Protein AF-A0A248L716-F1 (afdb_monomer)

Structure (mmCIF, N/CA/C/O backbone):
data_AF-A0A248L716-F1
#
_entry.id   AF-A0A248L716-F1
#
loop_
_atom_site.group_PDB
_atom_site.id
_atom_site.type_symbol
_atom_site.label_atom_id
_atom_site.label_alt_id
_atom_site.label_comp_id
_atom_site.label_asym_id
_atom_site.label_entity_id
_atom_site.label_seq_id
_atom_site.pdbx_PDB_ins_code
_atom_site.Cartn_x
_atom_site.Cartn_y
_atom_site.Cartn_z
_atom_site.occupancy
_atom_site.B_iso_or_equiv
_atom_site.auth_seq_id
_atom_site.auth_comp_id
_atom_site.auth_asym_id
_atom_site.auth_atom_id
_atom_site.pdbx_PDB_model_num
ATOM 1 N N . MET A 1 1 ? 10.151 7.422 22.694 1.00 70.19 1 MET A N 1
ATOM 2 C CA . MET A 1 1 ? 9.839 6.999 21.320 1.00 70.19 1 MET A CA 1
ATOM 3 C C . MET A 1 1 ? 9.495 5.530 21.397 1.00 70.19 1 MET A C 1
ATOM 5 O O . MET A 1 1 ? 10.357 4.760 21.806 1.00 70.19 1 MET A O 1
ATOM 9 N N . THR A 1 2 ? 8.238 5.180 21.150 1.00 85.06 2 THR A N 1
ATOM 10 C CA . THR A 1 2 ? 7.782 3.786 21.178 1.00 85.06 2 THR A CA 1
ATOM 11 C C . THR A 1 2 ? 7.769 3.280 19.745 1.00 85.06 2 THR A C 1
ATOM 13 O O . THR A 1 2 ? 7.213 3.948 18.875 1.00 85.06 2 THR A O 1
ATOM 16 N N . ILE A 1 3 ? 8.463 2.169 19.512 1.00 93.75 3 ILE A N 1
ATOM 17 C CA . ILE A 1 3 ? 8.487 1.464 18.231 1.00 93.75 3 ILE A CA 1
ATOM 18 C C . ILE A 1 3 ? 7.486 0.323 18.357 1.00 93.75 3 ILE A C 1
ATOM 20 O O . ILE A 1 3 ? 7.565 -0.450 19.311 1.00 93.75 3 ILE A O 1
ATOM 24 N N . GLU A 1 4 ? 6.566 0.243 17.410 1.00 96.19 4 GLU A N 1
ATOM 25 C CA . GLU A 1 4 ? 5.464 -0.706 17.387 1.00 96.19 4 GLU A CA 1
ATOM 26 C C . GLU A 1 4 ? 5.597 -1.659 16.199 1.00 96.19 4 GLU A C 1
ATOM 28 O O . GLU A 1 4 ? 6.145 -1.327 15.143 1.00 96.19 4 GLU A O 1
ATOM 33 N N . VAL A 1 5 ? 5.060 -2.861 16.375 1.00 97.12 5 VAL A N 1
ATOM 34 C CA . VAL A 1 5 ? 4.887 -3.845 15.306 1.00 97.12 5 VAL A CA 1
ATOM 35 C C . VAL A 1 5 ? 3.396 -4.017 15.089 1.00 97.12 5 VAL A C 1
ATOM 37 O O . VAL A 1 5 ? 2.674 -4.310 16.042 1.00 97.12 5 VAL A O 1
ATOM 40 N N . ILE A 1 6 ? 2.943 -3.897 13.843 1.00 97.81 6 ILE A N 1
ATOM 41 C CA . ILE A 1 6 ? 1.544 -4.154 13.511 1.00 97.81 6 ILE A CA 1
ATOM 42 C C . ILE A 1 6 ? 1.300 -5.662 13.609 1.00 97.81 6 ILE A C 1
ATOM 44 O O . ILE A 1 6 ? 1.914 -6.451 12.892 1.00 97.81 6 ILE A O 1
ATOM 48 N N . LYS A 1 7 ? 0.408 -6.070 14.513 1.00 98.00 7 LYS A N 1
ATOM 49 C CA . LYS A 1 7 ? 0.008 -7.469 14.727 1.00 98.00 7 LYS A CA 1
ATOM 50 C C . LYS A 1 7 ? -1.226 -7.841 13.917 1.00 98.00 7 LYS A C 1
ATOM 52 O O . LYS A 1 7 ? -1.361 -8.993 13.508 1.00 98.00 7 LYS A O 1
ATOM 57 N N . ASN A 1 8 ? -2.112 -6.878 13.675 1.00 98.06 8 ASN A N 1
ATOM 58 C CA . ASN A 1 8 ? -3.297 -7.056 12.849 1.00 98.06 8 ASN A CA 1
ATOM 59 C C . ASN A 1 8 ? -3.786 -5.710 12.301 1.00 98.06 8 ASN A C 1
ATOM 61 O O . ASN A 1 8 ? -3.615 -4.679 12.950 1.00 98.06 8 ASN A O 1
ATOM 65 N N . ILE A 1 9 ? -4.436 -5.738 11.138 1.00 98.38 9 ILE A N 1
ATOM 66 C CA . ILE A 1 9 ? -5.169 -4.598 10.584 1.00 98.38 9 ILE A CA 1
ATOM 67 C C . ILE A 1 9 ? -6.560 -5.095 10.206 1.00 98.38 9 ILE A C 1
ATOM 69 O O . ILE A 1 9 ? -6.706 -6.118 9.534 1.00 98.38 9 ILE A O 1
ATOM 73 N N . ARG A 1 10 ? -7.598 -4.378 10.631 1.00 98.00 10 ARG A N 1
ATOM 74 C CA . ARG A 1 10 ? -8.974 -4.634 10.199 1.00 98.00 10 ARG A CA 1
ATOM 75 C C . ARG A 1 10 ? -9.507 -3.396 9.515 1.00 98.00 10 ARG A C 1
ATOM 77 O O . ARG A 1 10 ? -9.477 -2.317 10.090 1.00 98.00 10 ARG A O 1
ATOM 84 N N . VAL A 1 11 ? -10.026 -3.580 8.309 1.00 98.19 11 VAL A N 1
ATOM 85 C CA . VAL A 1 11 ? -10.695 -2.523 7.553 1.00 98.19 11 VAL A CA 1
ATOM 86 C C . VAL A 1 11 ? -12.173 -2.861 7.498 1.00 98.19 11 VAL A C 1
ATOM 88 O O . VAL A 1 11 ? -12.566 -3.915 6.989 1.00 98.19 11 VAL A O 1
ATOM 91 N N . LEU A 1 12 ? -12.982 -1.995 8.090 1.00 98.12 12 LEU A N 1
ATOM 92 C CA . LEU A 1 12 ? -14.420 -2.155 8.225 1.00 98.12 12 LEU A CA 1
ATOM 93 C C . LEU A 1 12 ? -15.128 -1.016 7.495 1.00 98.12 12 LEU A C 1
ATOM 95 O O . LEU A 1 12 ? -14.605 0.090 7.385 1.00 98.12 12 LEU A O 1
ATOM 99 N N . PHE A 1 13 ? -16.350 -1.286 7.059 1.00 97.12 13 PHE A N 1
ATOM 100 C CA . PHE A 1 13 ? -17.274 -0.282 6.565 1.00 97.12 13 PHE A CA 1
ATOM 101 C C . PHE A 1 13 ? -18.534 -0.280 7.424 1.00 97.12 13 PHE A C 1
ATOM 103 O O . PHE A 1 13 ? -19.076 -1.337 7.772 1.00 97.12 13 PHE A O 1
ATOM 110 N N . ARG A 1 14 ? -19.008 0.914 7.776 1.00 96.06 14 ARG A N 1
ATOM 111 C CA . ARG A 1 14 ? -20.280 1.120 8.464 1.00 96.06 14 ARG A CA 1
ATOM 112 C C . ARG A 1 14 ? -21.134 2.085 7.661 1.00 96.06 14 ARG A C 1
ATOM 114 O O . ARG A 1 14 ? -20.947 3.292 7.726 1.00 96.06 14 ARG A O 1
ATOM 121 N N . GLU A 1 15 ? -22.131 1.541 6.982 1.00 93.12 15 GLU A N 1
ATOM 122 C CA . GLU A 1 15 ? -23.225 2.335 6.426 1.00 93.12 15 GLU A CA 1
ATOM 123 C C . GLU A 1 15 ? -24.054 2.966 7.559 1.00 93.12 15 GLU A C 1
ATOM 125 O O . GLU A 1 15 ? -24.162 2.398 8.656 1.00 93.12 15 GLU A O 1
ATOM 130 N N . GLU A 1 16 ? -24.642 4.134 7.308 1.00 87.38 16 GLU A N 1
ATOM 131 C CA . GLU A 1 16 ? -25.350 4.910 8.328 1.00 87.38 16 GLU A CA 1
ATOM 132 C C . GLU A 1 16 ? -26.408 4.073 9.083 1.00 87.38 16 GLU A C 1
ATOM 134 O O . GLU A 1 16 ? -27.183 3.308 8.503 1.00 87.38 16 GLU A O 1
ATOM 139 N N . ALA A 1 17 ? -26.413 4.182 10.417 1.00 81.69 17 ALA A N 1
ATOM 140 C CA . ALA A 1 17 ? -27.277 3.424 11.332 1.00 81.69 17 ALA A CA 1
ATOM 141 C C . ALA A 1 17 ? -27.144 1.879 11.291 1.00 81.69 17 ALA A C 1
ATOM 143 O O . ALA A 1 17 ? -27.931 1.182 11.944 1.00 81.69 17 ALA A O 1
ATOM 144 N N . LYS A 1 18 ? -26.142 1.322 10.596 1.00 90.94 18 LYS A N 1
ATOM 145 C CA . LYS A 1 18 ? -25.824 -0.117 10.608 1.00 90.94 18 LYS A CA 1
ATOM 146 C C . LYS A 1 18 ? -24.631 -0.422 11.518 1.00 90.94 18 LYS A C 1
ATOM 148 O O . LYS A 1 18 ? -23.991 0.461 12.086 1.00 90.94 18 LYS A O 1
ATOM 153 N N . ARG A 1 19 ? -24.361 -1.713 11.726 1.00 93.94 19 ARG A N 1
ATOM 154 C CA . ARG A 1 19 ? -23.146 -2.163 12.421 1.00 93.94 19 ARG A CA 1
ATOM 155 C C . ARG A 1 19 ? -21.972 -2.188 11.437 1.00 93.94 19 ARG A C 1
ATOM 157 O O . ARG A 1 19 ? -22.211 -2.537 10.283 1.00 93.94 19 ARG A O 1
ATOM 164 N N . PRO A 1 20 ? -20.739 -1.901 11.891 1.00 96.44 20 PRO A N 1
ATOM 165 C CA . PRO A 1 20 ? -19.547 -2.138 11.088 1.00 96.44 20 PRO A CA 1
ATOM 166 C C . PRO A 1 20 ? -19.453 -3.596 10.642 1.00 96.44 20 PRO A C 1
ATOM 168 O O . PRO A 1 20 ? -19.686 -4.509 11.442 1.00 96.44 20 PRO A O 1
ATOM 171 N N . VAL A 1 21 ? -19.068 -3.804 9.389 1.00 97.19 21 VAL A N 1
ATOM 172 C CA . VAL A 1 21 ? -18.754 -5.117 8.816 1.00 97.19 21 VAL A CA 1
ATOM 173 C C . VAL A 1 21 ? -17.406 -5.043 8.094 1.00 97.19 21 VAL A C 1
ATOM 175 O O . VAL A 1 21 ? -17.007 -3.946 7.707 1.00 97.19 21 VAL A O 1
ATOM 178 N N . PRO A 1 22 ? -16.670 -6.154 7.919 1.00 97.88 22 PRO A N 1
ATOM 179 C CA . PRO A 1 22 ? -15.432 -6.136 7.143 1.00 97.88 22 PRO A CA 1
ATOM 180 C C . PRO A 1 22 ? -15.662 -5.588 5.731 1.00 97.88 22 PRO A C 1
ATOM 182 O O . PRO A 1 22 ? -16.636 -5.957 5.078 1.00 97.88 22 PRO A O 1
ATOM 185 N N . LEU A 1 23 ? -14.773 -4.704 5.268 1.00 97.31 23 LEU A N 1
ATOM 186 C CA . LEU A 1 23 ? -14.935 -4.025 3.979 1.00 97.31 23 LEU A CA 1
ATOM 187 C C . LEU A 1 23 ? -14.989 -5.027 2.818 1.00 97.31 23 LEU A C 1
ATOM 189 O O . LEU A 1 23 ? -15.866 -4.925 1.972 1.00 97.31 23 LEU A O 1
ATOM 193 N N . LEU A 1 24 ? -14.108 -6.029 2.809 1.00 97.56 24 LEU A N 1
ATOM 194 C CA . LEU A 1 24 ? -14.097 -7.055 1.760 1.00 97.56 24 LEU A CA 1
ATOM 195 C C . LEU A 1 24 ? -15.404 -7.857 1.719 1.00 97.56 24 LEU A C 1
ATOM 197 O O . LEU A 1 24 ? -15.960 -8.039 0.642 1.00 97.56 24 LEU A O 1
ATOM 201 N N . ASP A 1 25 ? -15.933 -8.254 2.881 1.00 97.50 25 ASP A N 1
ATOM 202 C CA . ASP A 1 25 ? -17.220 -8.952 2.969 1.00 97.50 25 ASP A CA 1
ATOM 203 C C . ASP A 1 25 ? -18.358 -8.064 2.440 1.00 97.50 25 ASP A C 1
ATOM 205 O O . ASP A 1 25 ? -19.268 -8.542 1.767 1.00 97.50 25 ASP A O 1
ATOM 209 N N . TYR A 1 26 ? -18.320 -6.758 2.733 1.00 96.19 26 TYR A N 1
ATOM 210 C CA . TYR A 1 26 ? -19.307 -5.805 2.225 1.00 96.19 26 TYR A CA 1
ATOM 211 C C . TYR A 1 26 ? -19.254 -5.683 0.702 1.00 96.19 26 TYR A C 1
ATOM 213 O O . TYR A 1 26 ? -20.298 -5.736 0.053 1.00 96.19 26 TYR A O 1
ATOM 221 N N . LEU A 1 27 ? -18.056 -5.526 0.141 1.00 96.00 27 LEU A N 1
ATOM 222 C CA . LEU A 1 27 ? -17.835 -5.411 -1.299 1.00 96.00 27 LEU A CA 1
ATOM 223 C C . LEU A 1 27 ? -18.289 -6.680 -2.029 1.00 96.00 27 LEU A C 1
ATOM 225 O O . LEU A 1 27 ? -19.059 -6.592 -2.980 1.00 96.00 27 LEU A O 1
ATOM 229 N N . GLU A 1 28 ? -17.915 -7.858 -1.523 1.00 96.31 28 GLU A N 1
ATOM 230 C CA . GLU A 1 28 ? -18.322 -9.148 -2.090 1.00 96.31 28 GLU A CA 1
ATOM 231 C C . GLU A 1 28 ? -19.845 -9.343 -2.045 1.00 96.31 28 GLU A C 1
ATOM 233 O O . GLU A 1 28 ? -20.454 -9.721 -3.045 1.00 96.31 28 GLU A O 1
ATOM 238 N N . LEU A 1 29 ? -20.490 -9.044 -0.910 1.00 95.44 29 LEU A N 1
ATOM 239 C CA . LEU A 1 29 ? -21.943 -9.194 -0.759 1.00 95.44 29 LEU A CA 1
ATOM 240 C C . LEU A 1 29 ? -22.752 -8.284 -1.691 1.00 95.44 29 LEU A C 1
ATOM 242 O O . LEU A 1 29 ? -23.907 -8.602 -1.983 1.00 95.44 29 LEU A O 1
ATOM 246 N N . ASN A 1 30 ? -22.179 -7.155 -2.109 1.00 93.81 30 ASN A N 1
ATOM 247 C CA . ASN A 1 30 ? -22.841 -6.177 -2.969 1.00 93.81 30 ASN A CA 1
ATOM 248 C C . ASN A 1 30 ? -22.343 -6.206 -4.423 1.00 93.81 30 ASN A C 1
ATOM 250 O O . ASN A 1 30 ? -22.872 -5.438 -5.219 1.00 93.81 30 ASN A O 1
ATOM 254 N N . ASP A 1 31 ? -21.393 -7.086 -4.767 1.00 94.56 31 ASP A N 1
ATOM 255 C CA . ASP A 1 31 ? -20.746 -7.148 -6.088 1.00 94.56 31 ASP A CA 1
ATOM 256 C C . ASP A 1 31 ? -20.153 -5.789 -6.508 1.00 94.56 31 ASP A C 1
ATOM 258 O O . ASP A 1 31 ? -20.426 -5.281 -7.593 1.00 94.56 31 ASP A O 1
ATOM 262 N N . LEU A 1 32 ? -19.393 -5.170 -5.595 1.00 94.38 32 LEU A N 1
ATOM 263 C CA . LEU A 1 32 ? -18.798 -3.841 -5.766 1.00 94.38 32 LEU A CA 1
ATOM 264 C C . LEU A 1 32 ? -17.276 -3.865 -5.646 1.00 94.38 32 LEU A C 1
ATOM 266 O O . LEU A 1 32 ? -16.703 -4.616 -4.855 1.00 94.38 32 LEU A O 1
ATOM 270 N N . ARG A 1 33 ? -16.633 -2.938 -6.352 1.00 94.69 33 ARG A N 1
ATOM 271 C CA . ARG A 1 33 ? -15.264 -2.473 -6.090 1.00 94.69 33 ARG A CA 1
ATOM 272 C C . ARG A 1 33 ? -15.251 -1.246 -5.178 1.00 94.69 33 ARG A C 1
ATOM 274 O O . ARG A 1 33 ? -16.283 -0.618 -4.939 1.00 94.69 33 ARG A O 1
ATOM 281 N N . ILE A 1 34 ? -14.078 -0.891 -4.652 1.00 94.00 34 ILE A N 1
ATOM 282 C CA . ILE A 1 34 ? -13.914 0.304 -3.809 1.00 94.00 34 ILE A CA 1
ATOM 283 C C . ILE A 1 34 ? -14.196 1.567 -4.624 1.00 94.00 34 ILE A C 1
ATOM 285 O O . ILE A 1 34 ? -14.923 2.433 -4.146 1.00 94.00 34 ILE A O 1
ATOM 289 N N . ASP A 1 35 ? -13.678 1.676 -5.849 1.00 92.00 35 ASP A N 1
ATOM 290 C CA . ASP A 1 35 ? -13.938 2.839 -6.699 1.00 92.00 35 ASP A CA 1
ATOM 291 C C . ASP A 1 35 ? -15.424 2.997 -7.060 1.00 92.00 35 ASP A C 1
ATOM 293 O O . ASP A 1 35 ? -15.913 4.118 -7.183 1.00 92.00 35 ASP A O 1
ATOM 297 N N . GLU A 1 36 ? -16.149 1.890 -7.216 1.00 93.94 36 GLU A N 1
ATOM 298 C CA . GLU A 1 36 ? -17.598 1.886 -7.429 1.00 93.94 36 GLU A CA 1
ATOM 299 C C . GLU A 1 36 ? -18.345 2.319 -6.171 1.00 93.94 36 GLU A C 1
ATOM 301 O O . GLU A 1 36 ? -19.202 3.197 -6.256 1.00 93.94 36 GLU A O 1
ATOM 306 N N . LEU A 1 37 ? -17.966 1.776 -5.008 1.00 93.38 37 LEU A N 1
ATOM 307 C CA . LEU A 1 37 ? -18.509 2.186 -3.717 1.00 93.38 37 LEU A CA 1
ATOM 308 C C . LEU A 1 37 ? -18.375 3.704 -3.545 1.00 93.38 37 LEU A C 1
ATOM 310 O O . LEU A 1 37 ? -19.371 4.374 -3.305 1.00 93.38 37 LEU A O 1
ATOM 314 N N . LEU A 1 38 ? -17.177 4.260 -3.744 1.00 92.12 38 LEU A N 1
ATOM 315 C CA . LEU A 1 38 ? -16.888 5.688 -3.562 1.00 92.12 38 LEU A CA 1
ATOM 316 C C . LEU A 1 38 ? -17.635 6.621 -4.533 1.00 92.12 38 LEU A C 1
ATOM 318 O O . LEU A 1 38 ? -17.766 7.809 -4.241 1.00 92.12 38 LEU A O 1
ATOM 322 N N . LYS A 1 39 ? -18.127 6.113 -5.670 1.00 90.31 39 LYS A N 1
ATOM 323 C CA . LYS A 1 39 ? -18.916 6.884 -6.650 1.00 90.31 39 LYS A CA 1
ATOM 324 C C . LYS A 1 39 ? -20.409 6.945 -6.311 1.00 90.31 39 LYS A C 1
ATOM 326 O O . LYS A 1 39 ? -21.127 7.730 -6.931 1.00 90.31 39 LYS A O 1
ATOM 331 N N . GLU A 1 40 ? -20.902 6.125 -5.384 1.00 87.12 40 GLU A N 1
ATOM 332 C CA . GLU A 1 40 ? -22.319 6.112 -5.016 1.00 87.12 40 GLU A CA 1
ATOM 333 C C . GLU A 1 40 ? -22.686 7.283 -4.091 1.00 87.12 40 GLU A C 1
ATOM 335 O O . GLU A 1 40 ? -22.578 7.183 -2.874 1.00 87.12 40 GLU A O 1
ATOM 340 N N . GLU A 1 41 ? -23.200 8.376 -4.665 1.00 79.94 41 GLU A N 1
ATOM 341 C CA . GLU A 1 41 ? -23.590 9.588 -3.915 1.00 79.94 41 GLU A CA 1
ATOM 342 C C . GLU A 1 41 ? -24.700 9.354 -2.871 1.00 79.94 41 GLU A C 1
ATOM 344 O O . GLU A 1 41 ? -24.786 10.068 -1.873 1.0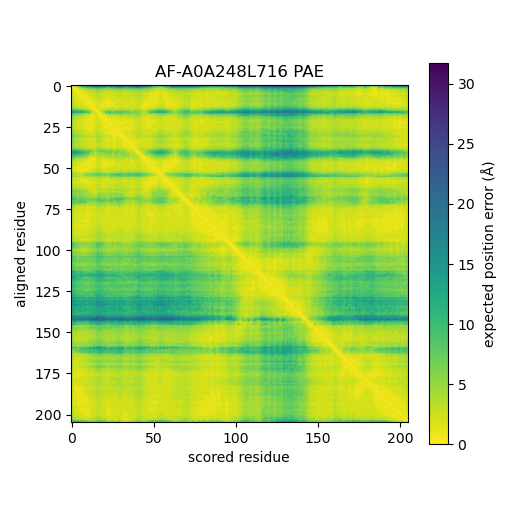0 79.94 41 GLU A O 1
ATOM 349 N N . ASP A 1 42 ? -25.566 8.360 -3.091 1.00 83.38 42 ASP A N 1
ATOM 350 C CA . ASP A 1 42 ? -26.686 8.058 -2.192 1.00 83.38 42 ASP A CA 1
ATOM 351 C C . ASP A 1 42 ? -26.274 7.176 -0.998 1.00 83.38 42 ASP A C 1
ATOM 353 O O . ASP A 1 42 ? -27.064 6.975 -0.067 1.00 83.38 42 ASP A O 1
ATOM 357 N N . ARG A 1 43 ? -25.054 6.622 -1.013 1.00 83.69 43 ARG A N 1
ATOM 358 C CA . ARG A 1 43 ? -24.568 5.709 0.020 1.00 83.69 43 ARG A CA 1
ATOM 359 C C . ARG A 1 43 ? -23.645 6.452 0.975 1.00 83.69 43 ARG A C 1
ATOM 361 O O . ARG A 1 43 ? -22.511 6.763 0.651 1.00 83.69 43 ARG A O 1
ATOM 368 N N . ASN A 1 44 ? -24.129 6.669 2.195 1.00 88.31 44 ASN A N 1
ATOM 369 C CA . ASN A 1 44 ? -23.355 7.299 3.260 1.00 88.31 44 ASN A CA 1
ATOM 370 C C . ASN A 1 44 ? -22.847 6.265 4.268 1.00 88.31 44 ASN A C 1
ATOM 372 O O . ASN A 1 44 ? -23.533 5.294 4.612 1.00 88.31 44 ASN A O 1
ATOM 376 N N . GLY A 1 45 ? -21.650 6.503 4.791 1.00 93.06 45 GLY A N 1
ATOM 377 C CA . GLY A 1 45 ? -21.041 5.651 5.798 1.00 93.06 45 GLY A CA 1
ATOM 378 C C . GLY A 1 45 ? -19.664 6.136 6.223 1.00 93.06 45 GLY A C 1
ATOM 379 O O . GLY A 1 45 ? -19.219 7.218 5.844 1.00 93.06 45 GLY A O 1
ATOM 380 N N . GLU A 1 46 ? -18.992 5.304 7.005 1.00 95.75 46 GLU A N 1
ATOM 381 C CA . GLU A 1 46 ? -17.612 5.511 7.430 1.00 95.75 46 GLU A CA 1
ATOM 382 C C . GLU A 1 46 ? -16.761 4.266 7.171 1.00 95.75 46 GLU A C 1
ATOM 384 O O . GLU A 1 46 ? -17.224 3.125 7.306 1.00 95.75 46 GLU A O 1
ATOM 389 N N . PHE A 1 47 ? -15.499 4.500 6.834 1.00 96.81 47 PHE A N 1
ATOM 390 C CA . PHE A 1 47 ? -14.449 3.498 6.898 1.00 96.81 47 PHE A CA 1
ATOM 391 C C . PHE A 1 47 ? -13.828 3.526 8.288 1.00 96.81 47 PHE A C 1
ATOM 393 O O . PHE A 1 47 ? -13.485 4.585 8.803 1.00 96.81 47 PHE A O 1
ATOM 400 N N . ILE A 1 48 ? -13.663 2.354 8.892 1.00 97.88 48 ILE A N 1
ATOM 401 C CA . ILE A 1 48 ? -13.025 2.205 10.200 1.00 97.88 48 ILE A CA 1
ATOM 402 C C . ILE A 1 48 ? -11.812 1.305 10.019 1.00 97.88 48 ILE A C 1
ATOM 404 O O . ILE A 1 48 ? -11.936 0.186 9.514 1.00 97.88 48 ILE A O 1
ATOM 408 N N . ILE A 1 49 ? -10.650 1.777 10.450 1.00 98.19 49 ILE A N 1
ATOM 409 C CA . ILE A 1 49 ? -9.392 1.042 10.378 1.00 98.19 49 ILE A CA 1
ATOM 410 C C . ILE A 1 49 ? -8.919 0.787 11.805 1.00 98.19 49 ILE A C 1
ATOM 412 O O . ILE A 1 49 ? -8.634 1.715 12.559 1.00 98.19 49 ILE A O 1
ATOM 416 N N . GLU A 1 50 ? -8.851 -0.483 12.189 1.00 98.31 50 GLU A N 1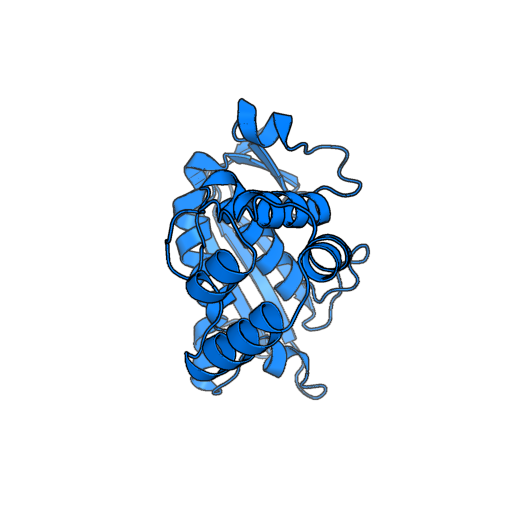
ATOM 417 C CA . GLU A 1 50 ? -8.343 -0.908 13.491 1.00 98.31 50 GLU A CA 1
ATOM 418 C C . GLU A 1 50 ? -6.946 -1.504 13.321 1.00 98.31 50 GLU A C 1
ATOM 420 O O . GLU A 1 50 ? -6.781 -2.523 12.645 1.00 98.31 50 GLU A O 1
ATOM 425 N N . PHE A 1 51 ? -5.957 -0.897 13.966 1.00 98.12 51 PHE A N 1
ATOM 426 C CA . PHE A 1 51 ? -4.606 -1.425 14.088 1.00 98.12 51 PHE A CA 1
ATOM 427 C C . PHE A 1 51 ? -4.427 -2.055 15.462 1.00 98.12 51 PHE A C 1
ATOM 429 O O . PHE A 1 51 ? -4.509 -1.372 16.481 1.00 98.12 51 PHE A O 1
ATOM 436 N N . GLU A 1 52 ? -4.143 -3.351 15.494 1.00 97.94 52 GLU A N 1
ATOM 437 C CA . GLU A 1 52 ? -3.639 -4.015 16.692 1.00 97.94 52 GLU A CA 1
ATOM 438 C C . GLU A 1 52 ? -2.114 -3.905 16.677 1.00 97.94 52 GLU A C 1
ATOM 440 O O . GLU A 1 52 ? -1.453 -4.483 15.807 1.00 97.94 52 GLU A O 1
ATOM 445 N N . LEU A 1 53 ? -1.565 -3.134 17.610 1.00 95.81 53 LEU A N 1
ATOM 446 C CA . LEU A 1 53 ? -0.130 -2.964 17.808 1.00 95.81 53 LEU A CA 1
ATOM 447 C C . LEU A 1 53 ? 0.339 -3.865 18.958 1.00 95.81 53 LEU A C 1
ATOM 449 O O . LEU A 1 53 ? -0.435 -4.631 19.532 1.00 95.81 53 LEU A O 1
ATOM 453 N N . GLU A 1 54 ? 1.630 -3.836 19.288 1.00 88.69 54 GLU A N 1
ATOM 454 C CA . GLU A 1 54 ? 2.158 -4.708 20.340 1.00 88.69 54 GLU A CA 1
ATOM 455 C C . GLU A 1 54 ? 1.692 -4.275 21.736 1.00 88.69 54 GLU A C 1
ATOM 457 O O . GLU A 1 54 ? 1.541 -5.116 22.626 1.00 88.69 54 GLU A O 1
ATOM 462 N N . GLN A 1 55 ? 1.457 -2.974 21.925 1.00 87.94 55 GLN A N 1
ATOM 463 C CA . GLN A 1 55 ? 1.144 -2.385 23.230 1.00 87.94 55 GLN A CA 1
ATOM 464 C C . GLN A 1 55 ? -0.281 -1.837 23.341 1.00 87.94 55 GLN A C 1
ATOM 466 O O . GLN A 1 55 ? -0.808 -1.741 24.453 1.00 87.94 55 GLN A O 1
ATOM 471 N N . ASP A 1 56 ? -0.911 -1.477 22.225 1.00 93.12 56 ASP A N 1
ATOM 472 C CA . ASP A 1 56 ? -2.240 -0.877 22.188 1.00 93.12 56 ASP A CA 1
ATOM 473 C C . ASP A 1 56 ? -3.023 -1.263 20.920 1.00 93.12 56 ASP A C 1
ATOM 475 O O . ASP A 1 56 ? -2.603 -2.065 20.086 1.00 93.12 56 ASP A O 1
ATOM 479 N N . THR A 1 57 ? -4.245 -0.749 20.827 1.00 96.19 57 THR A N 1
ATOM 480 C CA . THR A 1 57 ? -5.071 -0.834 19.626 1.00 96.19 57 THR A CA 1
ATOM 481 C C . THR A 1 57 ? -5.492 0.577 19.266 1.00 96.19 57 THR A C 1
ATOM 483 O O . THR A 1 57 ? -6.001 1.303 20.123 1.00 96.19 57 THR A O 1
ATOM 486 N N . ILE A 1 58 ? -5.277 0.953 18.011 1.00 96.88 58 ILE A N 1
ATOM 487 C CA . ILE A 1 58 ? -5.656 2.255 17.470 1.00 96.88 58 ILE A CA 1
ATOM 488 C C . ILE A 1 58 ? -6.834 2.050 16.528 1.00 96.88 58 ILE A C 1
ATOM 490 O O . ILE A 1 58 ? -6.825 1.144 15.697 1.00 96.88 58 ILE A O 1
ATOM 494 N N . THR A 1 59 ? -7.852 2.894 16.662 1.00 97.75 59 THR A N 1
ATOM 495 C CA . THR A 1 59 ? -9.005 2.916 15.764 1.00 97.75 59 THR A CA 1
ATOM 496 C C . THR A 1 59 ? -9.068 4.275 15.096 1.00 97.75 59 THR A C 1
ATOM 498 O O . THR A 1 59 ? -9.223 5.291 15.772 1.00 97.75 59 THR A O 1
ATOM 501 N N . LEU A 1 60 ? -8.967 4.269 13.775 1.00 96.88 60 LEU A N 1
ATOM 502 C CA . LEU A 1 60 ? -9.162 5.425 12.915 1.00 96.88 60 LEU A CA 1
ATOM 503 C C . LEU A 1 60 ? -10.529 5.292 12.246 1.00 96.88 60 LEU A C 1
ATOM 505 O O . LEU A 1 60 ? -10.948 4.182 11.913 1.00 96.88 60 LEU A O 1
ATOM 509 N N . SER A 1 61 ? -11.241 6.400 12.088 1.00 96.00 61 SER A N 1
ATOM 510 C CA . SER A 1 61 ? -12.569 6.416 11.480 1.00 96.00 61 SER A CA 1
ATOM 511 C C . SER A 1 61 ? -12.674 7.618 10.567 1.00 96.00 61 SER A C 1
ATOM 513 O O . SER A 1 61 ? -12.450 8.735 11.025 1.00 96.00 61 SER A O 1
ATOM 515 N N . TYR A 1 62 ? -13.048 7.363 9.320 1.00 94.56 62 TYR A N 1
ATOM 516 C CA . TYR A 1 62 ? -13.107 8.362 8.265 1.00 94.56 62 TYR A CA 1
ATOM 517 C C . TYR A 1 62 ? -14.457 8.312 7.577 1.00 94.56 62 TYR A C 1
ATOM 519 O O . TYR A 1 62 ? -14.986 7.225 7.320 1.00 94.56 62 TYR A O 1
ATOM 527 N N . GLU A 1 63 ? -15.022 9.471 7.260 1.00 93.62 63 GLU A N 1
ATOM 528 C CA . GLU A 1 63 ? -16.233 9.504 6.442 1.00 93.62 63 GLU A CA 1
ATOM 529 C C . GLU A 1 63 ? -15.925 8.948 5.045 1.00 93.62 63 GLU A C 1
ATOM 531 O O . GLU A 1 63 ? -14.820 9.083 4.524 1.00 93.62 63 GLU A O 1
ATOM 536 N N . MET A 1 64 ? -16.904 8.296 4.416 1.00 90.50 64 MET A N 1
ATOM 537 C CA . MET A 1 64 ? -16.718 7.623 3.125 1.00 90.50 64 MET A CA 1
ATOM 538 C C . MET A 1 64 ? -16.141 8.535 2.031 1.00 90.50 64 MET A C 1
ATOM 540 O O . MET A 1 64 ? -15.381 8.076 1.181 1.00 90.50 64 MET A O 1
ATOM 544 N N . HIS A 1 65 ? -16.479 9.821 2.083 1.00 89.88 65 HIS A N 1
ATOM 545 C CA . HIS A 1 65 ? -16.013 10.842 1.146 1.00 89.88 65 HIS A CA 1
ATOM 546 C C . HIS A 1 65 ? -15.008 11.814 1.775 1.00 89.88 65 HIS A C 1
ATOM 548 O O . HIS A 1 65 ? -14.778 12.901 1.242 1.00 89.88 65 HIS A O 1
ATOM 554 N N . GLU A 1 66 ? -14.417 11.447 2.911 1.00 90.38 66 GLU A N 1
ATOM 555 C CA . GLU A 1 66 ? -13.322 12.206 3.493 1.00 90.38 66 GLU A CA 1
ATOM 556 C C . GLU A 1 66 ? -12.101 12.131 2.580 1.00 90.38 66 GLU A C 1
ATOM 558 O O . GLU A 1 66 ? -11.763 11.075 2.033 1.00 90.38 66 GLU A O 1
ATOM 563 N N . ARG A 1 67 ? -11.449 13.276 2.395 1.00 90.38 67 ARG A N 1
ATOM 564 C CA . ARG A 1 67 ? -10.273 13.405 1.540 1.00 90.38 67 ARG A CA 1
ATOM 565 C C . ARG A 1 67 ? -9.063 13.738 2.372 1.00 90.38 67 ARG A C 1
ATOM 567 O O . ARG A 1 67 ? -9.138 14.553 3.287 1.00 90.38 67 ARG A O 1
ATOM 574 N N . GLU A 1 68 ? -7.947 13.142 1.997 1.00 86.81 68 GLU A N 1
ATOM 575 C CA . GLU A 1 68 ? -6.658 13.564 2.506 1.00 86.81 68 GLU A CA 1
ATOM 576 C C . GLU A 1 68 ? -6.295 14.906 1.832 1.00 86.81 68 GLU A C 1
ATOM 578 O O . GLU A 1 68 ? -6.405 15.066 0.613 1.00 86.81 68 GLU A O 1
ATOM 583 N N . GLU A 1 69 ? -5.970 15.923 2.638 1.00 83.69 69 GLU A N 1
ATOM 584 C CA . GLU A 1 69 ? -5.861 17.306 2.159 1.00 83.69 69 GLU A CA 1
ATOM 585 C C . GLU A 1 69 ? -4.710 17.507 1.163 1.00 83.69 69 GLU A C 1
ATOM 587 O O . GLU A 1 69 ? -4.836 18.324 0.247 1.00 83.69 69 GLU A O 1
ATOM 592 N N . THR A 1 70 ? -3.597 16.789 1.313 1.00 81.31 70 THR A N 1
ATOM 593 C CA . THR A 1 70 ? -2.403 17.001 0.482 1.00 81.31 70 THR A CA 1
ATOM 594 C C . THR A 1 70 ? -2.537 16.380 -0.910 1.00 81.31 70 THR A C 1
ATOM 596 O O . THR A 1 70 ? -2.177 17.006 -1.907 1.00 81.31 70 THR A O 1
ATOM 599 N N . SER A 1 71 ? -3.137 15.199 -0.999 1.00 81.25 71 SER A N 1
ATOM 600 C CA . SER A 1 71 ? -3.329 14.405 -2.213 1.00 81.25 71 SER A CA 1
ATOM 601 C C . SER A 1 71 ? -4.689 14.629 -2.873 1.00 81.25 71 SER A C 1
ATOM 603 O O . SER A 1 71 ? -4.847 14.340 -4.059 1.00 81.25 71 SER A O 1
ATOM 605 N N . GLN A 1 72 ? -5.674 15.158 -2.135 1.00 83.50 72 GLN A N 1
ATOM 606 C CA . GLN A 1 72 ? -7.073 15.295 -2.566 1.00 83.50 72 GLN A CA 1
ATOM 607 C C . GLN A 1 72 ? -7.736 13.958 -2.945 1.00 83.50 72 GLN A C 1
ATOM 609 O O . GLN A 1 72 ? -8.757 13.946 -3.638 1.00 83.50 72 GLN A O 1
ATOM 614 N N . VAL A 1 73 ? -7.168 12.843 -2.481 1.00 86.62 73 VAL A N 1
ATOM 615 C CA . VAL A 1 73 ? -7.656 11.480 -2.702 1.00 86.62 73 VAL A CA 1
ATOM 616 C C . VAL A 1 73 ? -8.544 11.054 -1.532 1.00 86.62 73 VAL A C 1
ATOM 618 O O . VAL A 1 73 ? -8.325 11.466 -0.391 1.00 86.62 73 VAL A O 1
ATOM 621 N N . GLU A 1 74 ? -9.557 10.229 -1.800 1.00 92.94 74 GLU A N 1
ATOM 622 C CA . GLU A 1 74 ? -10.392 9.624 -0.763 1.00 92.94 74 GLU A CA 1
ATOM 623 C C . GLU A 1 74 ? -9.530 8.836 0.236 1.00 92.94 74 GLU A C 1
ATOM 625 O O . GLU A 1 74 ? -8.660 8.046 -0.141 1.00 92.94 74 GLU A O 1
ATOM 630 N N . TYR A 1 75 ? -9.791 9.026 1.528 1.00 93.00 75 TYR A N 1
ATOM 631 C CA . TYR A 1 75 ? -8.904 8.567 2.597 1.00 93.00 75 TYR A CA 1
ATOM 632 C C . TYR A 1 75 ? -8.639 7.055 2.555 1.00 93.00 75 TYR A C 1
ATOM 634 O O . TYR A 1 75 ? -7.517 6.600 2.777 1.00 93.00 75 TYR A O 1
ATOM 642 N N . ILE A 1 76 ? -9.653 6.256 2.202 1.00 95.06 76 ILE A N 1
ATOM 643 C CA . ILE A 1 76 ? -9.496 4.802 2.074 1.00 95.06 76 ILE A CA 1
ATOM 644 C C . ILE A 1 76 ? -8.526 4.416 0.948 1.00 95.06 76 ILE A C 1
ATOM 646 O O . ILE A 1 76 ? -7.759 3.464 1.094 1.00 95.06 76 ILE A O 1
ATOM 650 N N . VAL A 1 77 ? -8.519 5.168 -0.156 1.00 95.19 77 VAL A N 1
ATOM 651 C CA . VAL A 1 77 ? -7.613 4.941 -1.288 1.00 95.19 77 VAL A CA 1
ATOM 652 C C . VAL A 1 77 ? -6.200 5.349 -0.896 1.00 95.19 77 VAL A C 1
ATOM 654 O O . VAL A 1 77 ? -5.269 4.572 -1.107 1.00 95.19 77 VAL A O 1
ATOM 657 N N . TYR A 1 78 ? -6.043 6.506 -0.245 1.00 94.19 78 TYR A N 1
ATOM 658 C CA . TYR A 1 78 ? -4.758 6.932 0.311 1.00 94.19 78 TYR A CA 1
ATOM 659 C C . TYR A 1 78 ? -4.183 5.875 1.264 1.00 94.19 78 TYR A C 1
ATOM 661 O O . TYR A 1 78 ? -3.037 5.462 1.102 1.00 94.19 78 TYR A O 1
ATOM 669 N N . PHE A 1 79 ? -4.988 5.359 2.195 1.00 95.50 79 PHE A N 1
ATOM 670 C CA . PHE A 1 79 ? -4.579 4.305 3.123 1.00 95.50 79 PHE A CA 1
ATOM 671 C C . PHE A 1 79 ? -4.072 3.044 2.398 1.00 95.50 79 PHE A C 1
ATOM 673 O O . PHE A 1 79 ? -3.002 2.527 2.733 1.00 95.50 79 PHE A O 1
ATOM 680 N N . ILE A 1 80 ? -4.808 2.556 1.391 1.00 96.31 80 ILE A N 1
ATOM 681 C CA . ILE A 1 80 ? -4.422 1.366 0.615 1.00 96.31 80 ILE A CA 1
ATOM 682 C C . ILE A 1 80 ? -3.118 1.625 -0.147 1.00 96.31 80 ILE A C 1
ATOM 684 O O . ILE A 1 80 ? -2.193 0.814 -0.062 1.00 96.31 80 ILE A O 1
ATOM 688 N N . CYS A 1 81 ? -3.024 2.751 -0.860 1.00 95.12 81 CYS A N 1
ATOM 689 C CA . CYS A 1 81 ? -1.839 3.131 -1.628 1.00 95.12 81 CYS A CA 1
ATOM 690 C C . CYS A 1 81 ? -0.614 3.309 -0.729 1.00 95.12 81 CYS A C 1
ATOM 692 O O . CYS A 1 81 ? 0.436 2.743 -1.029 1.00 95.12 81 CYS A O 1
ATOM 694 N N . LYS A 1 82 ? -0.764 3.996 0.411 1.00 95.56 82 LYS A N 1
ATOM 695 C CA . LYS A 1 82 ? 0.305 4.224 1.387 1.00 95.56 82 LYS A CA 1
ATOM 696 C C . LYS A 1 82 ? 0.984 2.919 1.784 1.00 95.56 82 LYS A C 1
ATOM 698 O O . LYS A 1 82 ? 2.187 2.731 1.592 1.00 95.56 82 LYS A O 1
ATOM 703 N N . TRP A 1 83 ? 0.200 1.987 2.316 1.00 97.44 83 TRP A N 1
ATOM 704 C CA . TRP A 1 83 ? 0.741 0.728 2.811 1.00 97.44 83 TRP A CA 1
ATOM 705 C C . TRP A 1 83 ? 1.200 -0.202 1.689 1.00 97.44 83 TRP A C 1
ATOM 707 O O . TRP A 1 83 ? 2.183 -0.924 1.870 1.00 97.44 83 TRP A O 1
ATOM 717 N N . LYS A 1 84 ? 0.553 -0.154 0.517 1.00 97.06 84 LYS A N 1
ATOM 718 C CA . LYS A 1 84 ? 1.009 -0.869 -0.679 1.00 97.06 84 LYS A CA 1
ATOM 719 C C . LYS A 1 84 ? 2.396 -0.394 -1.103 1.00 97.06 84 LYS A C 1
ATOM 721 O O . LYS A 1 84 ? 3.280 -1.231 -1.259 1.00 97.06 84 LYS A O 1
ATOM 726 N N . TRP A 1 85 ? 2.608 0.908 -1.273 1.00 96.38 85 TRP A N 1
ATOM 727 C CA . TRP A 1 85 ? 3.882 1.441 -1.759 1.00 96.38 85 TRP A CA 1
ATOM 728 C C . TRP A 1 85 ? 5.008 1.243 -0.744 1.00 96.38 85 TRP A C 1
ATOM 730 O O . TRP A 1 85 ? 6.093 0.824 -1.139 1.00 96.38 85 TRP A O 1
ATOM 740 N N . ILE A 1 86 ? 4.748 1.411 0.560 1.00 96.81 86 ILE A N 1
ATOM 741 C CA . ILE A 1 86 ? 5.723 1.063 1.610 1.00 96.81 86 ILE A CA 1
ATOM 742 C C . ILE A 1 86 ? 6.116 -0.419 1.513 1.00 96.81 86 ILE A C 1
ATOM 744 O O . ILE A 1 86 ? 7.305 -0.748 1.529 1.00 96.81 86 ILE A O 1
ATOM 748 N N . TRP A 1 87 ? 5.136 -1.321 1.386 1.00 97.50 87 TRP A N 1
ATOM 749 C CA . TRP A 1 87 ? 5.398 -2.757 1.282 1.00 97.50 87 TRP A CA 1
ATOM 750 C C . TRP A 1 87 ? 6.183 -3.109 0.016 1.00 97.50 87 TRP A C 1
ATOM 752 O O . TRP A 1 87 ? 7.174 -3.837 0.088 1.00 97.50 87 TRP A O 1
ATOM 762 N N . GLN A 1 88 ? 5.763 -2.593 -1.140 1.00 96.88 88 GLN A N 1
ATOM 763 C CA . GLN A 1 88 ? 6.373 -2.873 -2.441 1.00 96.88 8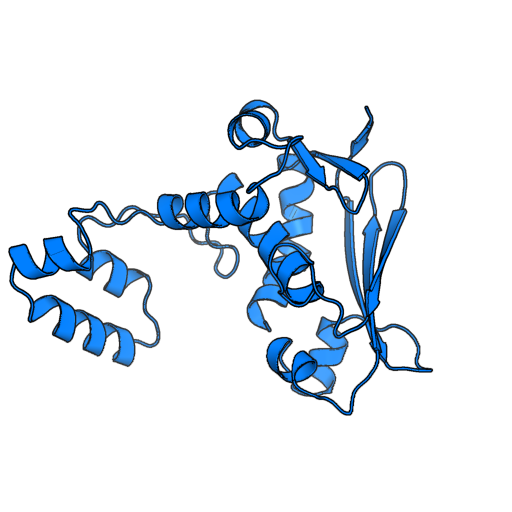8 GLN A CA 1
ATOM 764 C C . GLN A 1 88 ? 7.806 -2.334 -2.510 1.00 96.88 88 GLN A C 1
ATOM 766 O O . GLN A 1 88 ? 8.715 -3.067 -2.899 1.00 96.88 88 GLN A O 1
ATOM 771 N N . TRP A 1 89 ? 8.038 -1.113 -2.025 1.00 96.50 89 TRP A N 1
ATOM 772 C CA . TRP A 1 89 ? 9.365 -0.506 -1.981 1.00 96.50 89 TRP A CA 1
ATOM 773 C C . TRP A 1 89 ? 10.323 -1.272 -1.062 1.00 96.50 89 TRP A C 1
ATOM 775 O O . TRP A 1 89 ? 11.473 -1.533 -1.425 1.00 96.50 89 TRP A O 1
ATOM 785 N N . TYR A 1 90 ? 9.850 -1.685 0.120 1.00 95.62 90 TYR A N 1
ATOM 786 C CA . TYR A 1 90 ? 10.686 -2.398 1.086 1.00 95.62 90 TYR A CA 1
ATOM 787 C C . TYR A 1 90 ? 10.973 -3.844 0.656 1.00 95.62 90 TYR A C 1
ATOM 789 O O . TYR A 1 90 ? 12.098 -4.327 0.792 1.00 95.62 90 TYR A O 1
ATOM 797 N N . SER A 1 91 ? 9.963 -4.544 0.131 1.00 95.38 91 SER A N 1
ATOM 798 C CA . SER A 1 91 ? 10.079 -5.944 -0.299 1.00 95.38 91 SER A CA 1
ATOM 799 C C . SER A 1 91 ? 10.712 -6.105 -1.683 1.00 95.38 91 SER A C 1
ATOM 801 O O . SER A 1 91 ? 11.269 -7.167 -1.965 1.00 95.38 91 SER A O 1
ATOM 803 N N . LYS A 1 92 ? 10.656 -5.060 -2.521 1.00 95.06 92 LYS A N 1
ATOM 804 C CA . LYS A 1 92 ? 11.049 -5.049 -3.940 1.00 95.06 92 LYS A CA 1
ATOM 805 C C . LYS A 1 92 ? 10.266 -6.057 -4.779 1.00 95.06 92 LYS A C 1
ATOM 807 O O . LYS A 1 92 ? 10.837 -6.832 -5.553 1.00 95.06 92 LYS A O 1
ATOM 812 N N . ARG A 1 93 ? 8.954 -6.110 -4.551 1.00 94.56 93 ARG A N 1
ATOM 813 C CA . ARG A 1 93 ? 8.027 -7.054 -5.182 1.00 94.56 93 ARG A CA 1
ATOM 814 C C . ARG A 1 93 ? 6.695 -6.376 -5.457 1.00 94.56 93 ARG A C 1
ATOM 816 O O . ARG A 1 93 ? 6.267 -5.505 -4.708 1.00 94.56 93 ARG A O 1
ATOM 823 N N . PHE A 1 94 ? 5.986 -6.850 -6.472 1.00 92.31 94 PHE A N 1
ATOM 824 C CA . PHE A 1 94 ? 4.595 -6.491 -6.708 1.00 92.31 94 PHE A CA 1
ATOM 825 C C . PHE A 1 94 ? 3.685 -7.177 -5.693 1.00 92.31 94 PHE A C 1
ATOM 827 O O . PHE A 1 94 ? 3.529 -8.398 -5.727 1.00 92.31 94 PHE A O 1
ATOM 834 N N . LEU A 1 95 ? 3.062 -6.387 -4.818 1.00 94.56 95 LEU A N 1
ATOM 835 C CA . LEU A 1 95 ? 2.119 -6.854 -3.798 1.00 94.56 95 LEU A CA 1
ATOM 836 C C . LEU A 1 95 ? 1.010 -7.756 -4.358 1.00 94.56 95 LEU A C 1
ATOM 838 O O . LEU A 1 95 ? 0.668 -8.754 -3.739 1.00 94.56 95 LEU A O 1
ATOM 842 N N . GLU A 1 96 ? 0.454 -7.445 -5.525 1.00 89.19 96 GLU A N 1
ATOM 843 C CA . GLU A 1 96 ? -0.698 -8.144 -6.104 1.00 89.19 96 GLU A CA 1
ATOM 844 C C . GLU A 1 96 ? -0.371 -9.605 -6.423 1.00 89.19 96 GLU A C 1
ATOM 846 O O . GLU A 1 96 ? -1.137 -10.519 -6.105 1.00 89.19 96 GLU A O 1
ATOM 851 N N . HIS A 1 97 ? 0.799 -9.832 -7.020 1.00 84.00 97 HIS A N 1
ATOM 852 C CA . HIS A 1 97 ? 1.182 -11.120 -7.603 1.00 84.00 97 HIS A CA 1
ATOM 853 C C . HIS A 1 97 ? 2.338 -11.801 -6.880 1.00 84.00 97 HIS A C 1
ATOM 855 O O . HIS A 1 97 ? 2.661 -12.944 -7.189 1.00 84.00 97 HIS A O 1
ATOM 861 N N . ASP A 1 98 ? 2.947 -11.121 -5.912 1.00 85.81 98 ASP A N 1
ATOM 862 C CA . ASP A 1 98 ? 4.135 -11.585 -5.203 1.00 85.81 98 ASP A CA 1
ATOM 863 C C . ASP A 1 98 ? 5.349 -11.829 -6.125 1.00 85.81 98 ASP A C 1
ATOM 865 O O . ASP A 1 98 ? 6.190 -12.698 -5.882 1.00 85.81 98 ASP A O 1
ATOM 869 N N . ILE A 1 99 ? 5.456 -11.061 -7.211 1.00 88.94 99 ILE A N 1
ATOM 870 C CA . ILE A 1 99 ? 6.527 -11.190 -8.210 1.00 88.94 99 ILE A CA 1
ATOM 871 C C . ILE A 1 99 ? 7.637 -10.177 -7.886 1.00 88.94 99 ILE A C 1
ATOM 873 O O . ILE A 1 99 ? 7.309 -9.016 -7.646 1.00 88.94 99 ILE A O 1
ATOM 877 N N . PRO A 1 100 ? 8.925 -10.572 -7.853 1.00 92.62 100 PRO A N 1
ATOM 878 C CA . PRO A 1 100 ? 10.035 -9.632 -7.700 1.00 92.62 100 PRO A CA 1
ATOM 879 C C . PRO A 1 100 ? 10.051 -8.556 -8.782 1.00 92.62 100 PRO A C 1
ATOM 881 O O . PRO A 1 100 ? 9.691 -8.826 -9.924 1.00 92.62 100 PRO A O 1
ATOM 884 N N . PHE A 1 101 ? 10.505 -7.364 -8.414 1.00 93.69 101 PHE A N 1
ATOM 885 C CA . PHE A 1 101 ? 10.839 -6.320 -9.375 1.00 93.69 101 PHE A CA 1
ATOM 886 C C . PHE A 1 101 ? 11.951 -6.778 -10.312 1.00 93.69 101 PHE A C 1
ATOM 888 O O . PHE A 1 101 ? 12.863 -7.501 -9.893 1.00 93.69 101 PHE A O 1
ATOM 895 N N . ASP A 1 102 ? 11.871 -6.339 -11.562 1.00 92.12 102 ASP A N 1
ATOM 896 C CA . ASP A 1 102 ? 12.866 -6.631 -12.582 1.00 92.12 102 ASP A CA 1
ATOM 897 C C . ASP A 1 102 ? 13.297 -5.354 -13.312 1.00 92.12 102 ASP A C 1
ATOM 899 O O . ASP A 1 102 ? 12.672 -4.294 -13.219 1.00 92.12 102 ASP A O 1
ATOM 903 N N . VAL A 1 103 ? 14.407 -5.473 -14.033 1.00 90.94 103 VAL A N 1
ATOM 904 C CA . VAL A 1 103 ? 14.992 -4.398 -14.828 1.00 90.94 103 VAL A CA 1
ATOM 905 C C . VAL A 1 103 ? 14.940 -4.802 -16.290 1.00 90.94 103 VAL A C 1
ATOM 907 O O . VAL A 1 103 ? 15.589 -5.759 -16.721 1.00 90.94 103 VAL A O 1
ATOM 910 N N . TYR A 1 104 ? 14.204 -4.034 -17.084 1.00 91.06 104 TYR A N 1
ATOM 911 C CA . TYR A 1 104 ? 13.976 -4.337 -18.487 1.00 91.06 104 TYR A CA 1
ATOM 912 C C . TYR A 1 104 ? 14.922 -3.517 -19.373 1.00 91.06 104 TYR A C 1
ATOM 914 O O . TYR A 1 104 ? 14.957 -2.283 -19.280 1.00 91.06 104 TYR A O 1
ATOM 922 N N . PRO A 1 105 ? 15.685 -4.169 -20.273 1.00 88.38 105 PRO A N 1
ATOM 923 C CA . PRO A 1 105 ? 16.623 -3.472 -21.151 1.00 88.38 105 PRO A CA 1
ATOM 924 C C . PRO A 1 105 ? 15.959 -2.473 -22.102 1.00 88.38 105 PRO A C 1
ATOM 926 O O . PRO A 1 105 ? 16.597 -1.512 -22.527 1.00 88.38 105 PRO A O 1
ATOM 929 N N . THR A 1 106 ? 14.701 -2.717 -22.475 1.00 88.88 106 THR A N 1
ATOM 930 C CA . THR A 1 106 ? 13.941 -1.876 -23.401 1.00 88.88 106 THR A CA 1
ATOM 931 C C . THR A 1 106 ? 12.497 -1.706 -22.939 1.00 88.88 106 THR A C 1
ATOM 933 O O . THR A 1 106 ? 11.955 -2.561 -22.238 1.00 88.88 106 THR A O 1
ATOM 936 N N . ILE A 1 107 ? 11.839 -0.639 -23.403 1.00 89.62 107 ILE A N 1
ATOM 937 C CA . ILE A 1 107 ? 10.409 -0.404 -23.146 1.00 89.62 107 ILE A CA 1
ATOM 938 C C . ILE A 1 107 ? 9.531 -1.529 -23.711 1.00 89.62 107 ILE A C 1
ATOM 940 O O . ILE A 1 107 ? 8.481 -1.838 -23.162 1.00 89.62 107 ILE A O 1
ATOM 944 N N . ILE A 1 108 ? 9.979 -2.194 -24.782 1.00 91.38 108 ILE A N 1
ATOM 945 C CA . ILE A 1 108 ? 9.281 -3.348 -25.362 1.00 91.38 108 ILE A CA 1
ATOM 946 C C . ILE A 1 108 ? 9.348 -4.550 -24.412 1.00 91.38 108 ILE A C 1
ATOM 948 O O . ILE A 1 108 ? 8.355 -5.259 -24.254 1.00 91.38 108 ILE A O 1
ATOM 952 N N . ASP A 1 109 ? 10.499 -4.790 -23.778 1.00 92.31 109 ASP A N 1
ATOM 953 C CA . ASP A 1 109 ? 10.643 -5.861 -22.786 1.00 92.31 109 ASP A CA 1
ATOM 954 C C . ASP A 1 109 ? 9.775 -5.576 -21.551 1.00 92.31 109 ASP A C 1
ATOM 956 O O . ASP A 1 109 ? 9.059 -6.470 -21.096 1.00 92.31 109 ASP A O 1
ATOM 960 N N . TYR A 1 110 ? 9.754 -4.319 -21.089 1.00 91.06 110 TYR A N 1
ATOM 961 C CA . TYR A 1 110 ? 8.859 -3.852 -20.023 1.00 91.06 110 TYR A CA 1
ATOM 962 C C . TYR A 1 110 ? 7.384 -4.097 -20.384 1.00 91.06 110 TYR A C 1
ATOM 964 O O . TYR A 1 110 ? 6.649 -4.741 -19.633 1.00 91.06 110 TYR A O 1
ATOM 972 N N . ALA A 1 111 ? 6.956 -3.672 -21.579 1.00 91.31 111 ALA A N 1
ATOM 973 C CA . ALA A 1 111 ? 5.589 -3.851 -22.065 1.00 91.31 111 ALA A CA 1
ATOM 974 C C . ALA A 1 111 ? 5.173 -5.331 -22.090 1.00 91.31 111 ALA A C 1
ATOM 976 O O . ALA A 1 111 ? 4.107 -5.689 -21.585 1.00 91.31 111 ALA A O 1
ATOM 977 N N . LYS A 1 112 ? 6.038 -6.216 -22.606 1.00 92.38 112 LYS A N 1
ATOM 978 C CA . LYS A 1 112 ? 5.797 -7.671 -22.637 1.00 92.38 112 LYS A CA 1
ATOM 979 C C . LYS A 1 112 ? 5.627 -8.260 -21.238 1.00 92.38 112 LYS A C 1
ATOM 981 O O . LYS A 1 112 ? 4.776 -9.132 -21.024 1.00 92.38 112 LYS A O 1
ATOM 986 N N . ALA A 1 113 ? 6.420 -7.793 -20.281 1.00 88.50 113 ALA A N 1
ATOM 987 C CA . ALA A 1 113 ? 6.369 -8.285 -18.914 1.00 88.50 113 ALA A CA 1
ATOM 988 C C . ALA A 1 113 ? 5.106 -7.825 -18.173 1.00 88.50 113 ALA A C 1
ATOM 990 O O . ALA A 1 113 ? 4.460 -8.650 -17.521 1.00 88.50 113 ALA A O 1
ATOM 991 N N .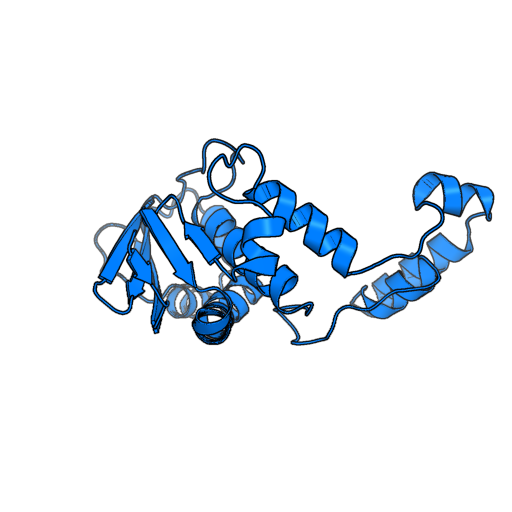 ARG A 1 114 ? 4.726 -6.550 -18.323 1.00 84.94 114 ARG A N 1
ATOM 992 C CA . ARG A 1 114 ? 3.756 -5.862 -17.454 1.00 84.94 114 ARG A CA 1
ATOM 993 C C . ARG A 1 114 ? 2.341 -5.779 -18.020 1.00 84.94 114 ARG A C 1
ATOM 995 O O . ARG A 1 114 ? 1.380 -5.880 -17.263 1.00 84.94 114 ARG A O 1
ATOM 1002 N N . ILE A 1 115 ? 2.187 -5.611 -19.332 1.00 87.62 115 ILE A N 1
ATOM 1003 C CA . ILE A 1 115 ? 0.875 -5.309 -19.913 1.00 87.62 115 ILE A CA 1
ATOM 1004 C C . ILE A 1 115 ? 0.044 -6.583 -20.024 1.00 87.62 115 ILE A C 1
ATOM 1006 O O . ILE A 1 115 ? 0.482 -7.603 -20.561 1.00 87.62 115 ILE A O 1
ATOM 1010 N N . ARG A 1 116 ? -1.177 -6.523 -19.499 1.00 87.88 116 ARG A N 1
ATOM 1011 C CA . ARG A 1 116 ? -2.208 -7.556 -19.616 1.00 87.88 116 ARG A CA 1
ATOM 1012 C C . ARG A 1 116 ? -3.545 -6.866 -19.923 1.00 87.88 116 ARG A C 1
ATOM 1014 O O . ARG A 1 116 ? -3.739 -5.746 -19.456 1.00 87.88 116 ARG A O 1
ATOM 1021 N N . PRO A 1 117 ? -4.478 -7.505 -20.652 1.00 91.56 117 PRO A N 1
ATOM 1022 C CA . PRO A 1 117 ? -4.403 -8.845 -21.249 1.00 91.56 117 PRO A CA 1
ATOM 1023 C C . PRO A 1 117 ? -3.457 -8.917 -22.466 1.00 91.56 117 PRO A C 1
ATOM 1025 O O . PRO A 1 117 ? -2.838 -7.919 -22.835 1.00 91.56 117 PRO A O 1
ATOM 1028 N N . LEU A 1 118 ? -3.293 -10.114 -23.048 1.00 92.31 118 LEU A N 1
ATOM 1029 C CA . LEU A 1 118 ? -2.321 -10.377 -24.120 1.00 92.31 118 LEU A CA 1
ATOM 1030 C C . LEU A 1 118 ? -2.538 -9.462 -25.332 1.00 92.31 118 LEU A C 1
ATOM 1032 O O . LEU A 1 118 ? -1.573 -8.945 -25.878 1.00 92.31 118 LEU A O 1
ATOM 1036 N N . GLU A 1 119 ? -3.791 -9.221 -25.703 1.00 94.38 119 GLU A N 1
ATOM 1037 C CA . GLU A 1 119 ? -4.167 -8.411 -26.861 1.00 94.38 119 GLU A CA 1
ATOM 1038 C C . GLU A 1 119 ? -3.694 -6.956 -26.716 1.00 94.38 119 GLU A C 1
ATOM 1040 O O . GLU A 1 119 ? -3.144 -6.385 -27.654 1.00 94.38 119 GLU A O 1
ATOM 1045 N N . LEU A 1 120 ? -3.838 -6.378 -25.517 1.00 93.69 120 LEU A N 1
ATOM 1046 C CA . LEU A 1 120 ? -3.377 -5.018 -25.218 1.00 93.69 120 LEU A CA 1
ATOM 1047 C C . LEU A 1 120 ? -1.846 -4.926 -25.229 1.00 93.69 120 LEU A C 1
ATOM 1049 O O . LEU A 1 120 ? -1.270 -3.929 -25.667 1.00 93.69 120 LEU A O 1
ATOM 1053 N N . MET A 1 121 ? -1.176 -5.975 -24.748 1.00 95.81 121 MET A N 1
ATOM 1054 C CA . MET A 1 121 ? 0.280 -6.068 -24.803 1.00 95.81 121 MET A CA 1
ATOM 1055 C C . MET A 1 121 ? 0.765 -6.120 -26.250 1.00 95.81 121 MET A C 1
ATOM 1057 O O . MET A 1 121 ? 1.676 -5.377 -26.605 1.00 95.81 121 MET A O 1
ATOM 1061 N N . GLU A 1 122 ? 0.139 -6.944 -27.092 1.00 96.06 122 GLU A N 1
ATOM 1062 C CA . GLU A 1 122 ? 0.478 -7.050 -28.513 1.00 96.06 122 GLU A CA 1
ATOM 1063 C C . GLU A 1 122 ? 0.272 -5.724 -29.254 1.00 96.06 122 GLU A C 1
ATOM 1065 O O . GLU A 1 122 ? 1.153 -5.321 -30.013 1.00 96.06 122 GLU A O 1
ATOM 1070 N N . GLU A 1 123 ? -0.838 -5.021 -29.005 1.00 95.56 123 GLU A N 1
ATOM 1071 C CA . GLU A 1 123 ? -1.102 -3.689 -29.568 1.00 95.56 123 GLU A CA 1
ATOM 1072 C C . GLU A 1 123 ? -0.024 -2.682 -29.149 1.00 95.56 123 GLU A C 1
ATOM 1074 O O . GLU A 1 123 ? 0.559 -2.001 -29.993 1.00 95.56 123 GLU A O 1
ATOM 1079 N N . THR A 1 124 ? 0.310 -2.652 -27.857 1.00 94.06 124 THR A N 1
ATOM 1080 C CA . THR A 1 124 ? 1.325 -1.736 -27.325 1.00 94.06 124 THR A CA 1
ATOM 1081 C C . THR A 1 124 ? 2.708 -2.041 -27.899 1.00 94.06 124 THR A C 1
ATOM 1083 O O . THR A 1 124 ? 3.443 -1.136 -28.283 1.00 94.06 124 THR A O 1
ATOM 1086 N N . VAL A 1 125 ? 3.082 -3.320 -28.003 1.00 95.81 125 VAL A N 1
ATOM 1087 C CA . VAL A 1 125 ? 4.355 -3.723 -28.613 1.00 95.81 125 VAL A CA 1
ATOM 1088 C C . VAL A 1 125 ? 4.406 -3.318 -30.084 1.00 95.81 125 VAL A C 1
ATOM 1090 O O . VAL A 1 125 ? 5.430 -2.796 -30.516 1.00 95.81 125 VAL A O 1
ATOM 1093 N N . GLN A 1 126 ? 3.320 -3.495 -30.842 1.00 95.62 126 GLN A N 1
ATOM 1094 C CA . GLN A 1 126 ? 3.257 -3.053 -32.238 1.00 95.62 126 GLN A CA 1
ATOM 1095 C C . GLN A 1 126 ? 3.409 -1.535 -32.371 1.00 95.62 126 GLN A C 1
ATOM 1097 O O . GLN A 1 126 ? 4.105 -1.071 -33.275 1.00 95.62 126 GLN A O 1
ATOM 1102 N N . GLU A 1 127 ? 2.796 -0.761 -31.472 1.00 93.56 127 GLU A N 1
ATOM 1103 C CA . GLU A 1 127 ? 2.971 0.692 -31.438 1.00 93.56 127 GLU A CA 1
ATOM 1104 C C . GLU A 1 127 ? 4.436 1.064 -31.172 1.00 93.56 127 GLU A C 1
ATOM 1106 O O . GLU A 1 127 ? 5.032 1.831 -31.932 1.00 93.56 127 GLU A O 1
ATOM 1111 N N . LEU A 1 128 ? 5.046 0.465 -30.144 1.00 93.94 128 LEU A N 1
ATOM 1112 C CA . LEU A 1 128 ? 6.442 0.695 -29.765 1.00 93.94 128 LEU A CA 1
ATOM 1113 C C . LEU A 1 128 ? 7.420 0.331 -30.892 1.00 93.94 128 LEU A C 1
ATOM 1115 O O . LEU A 1 128 ? 8.368 1.071 -31.154 1.00 93.94 128 LEU A O 1
ATOM 1119 N N . GLU A 1 129 ? 7.179 -0.775 -31.599 1.00 93.38 129 GLU A N 1
ATOM 1120 C CA . GLU A 1 129 ? 7.972 -1.197 -32.762 1.00 93.38 129 GLU A CA 1
ATOM 1121 C C . GLU A 1 129 ? 7.853 -0.229 -33.954 1.00 93.38 129 GLU A C 1
ATOM 1123 O O . GLU A 1 129 ? 8.737 -0.198 -34.814 1.00 93.38 129 GLU A O 1
ATOM 1128 N N . GLY A 1 130 ? 6.795 0.589 -34.000 1.00 91.62 130 GLY A N 1
ATOM 1129 C CA . GLY A 1 130 ? 6.589 1.628 -35.009 1.00 91.62 130 GLY A CA 1
ATOM 1130 C C . GLY A 1 130 ? 7.451 2.884 -34.824 1.00 91.62 130 GLY A C 1
ATOM 1131 O O . GLY A 1 130 ? 7.598 3.663 -35.772 1.00 91.62 130 GLY A O 1
ATOM 1132 N N . TYR A 1 131 ? 8.043 3.096 -33.644 1.00 92.75 131 TYR A N 1
ATOM 1133 C CA . TYR A 1 131 ? 8.888 4.261 -33.371 1.00 92.75 131 TYR A CA 1
ATOM 1134 C C . TYR A 1 131 ? 10.326 4.091 -33.886 1.00 92.75 131 TYR A C 1
ATOM 1136 O O . TYR A 1 131 ? 10.911 3.008 -33.920 1.00 92.75 131 TYR A O 1
ATOM 1144 N N . THR A 1 132 ? 10.953 5.215 -34.243 1.00 92.38 132 THR A N 1
ATOM 1145 C CA . THR A 1 132 ? 12.409 5.285 -34.445 1.00 92.38 132 THR A CA 1
ATOM 1146 C C . THR A 1 132 ? 13.141 5.217 -33.102 1.00 92.38 132 THR A C 1
ATOM 1148 O O . THR A 1 132 ? 12.549 5.458 -32.053 1.00 92.38 132 THR A O 1
ATOM 1151 N N . LYS A 1 133 ? 14.457 4.957 -33.107 1.00 86.81 133 LYS A N 1
ATOM 1152 C CA . LYS A 1 133 ? 15.261 4.974 -31.869 1.00 86.81 133 LYS A CA 1
ATOM 1153 C C . LYS A 1 133 ? 15.206 6.330 -31.165 1.00 86.81 133 LYS A C 1
ATOM 1155 O O . LYS A 1 133 ? 15.095 6.380 -29.947 1.00 86.81 133 LYS A O 1
ATOM 1160 N N . GLU A 1 134 ? 15.267 7.417 -31.930 1.00 88.31 134 GLU A N 1
ATOM 1161 C CA . GLU A 1 134 ? 15.141 8.780 -31.416 1.00 88.31 134 GLU A CA 1
ATOM 1162 C C . GLU A 1 134 ? 13.736 9.044 -30.866 1.00 88.31 134 GLU A C 1
ATOM 1164 O O . GLU A 1 134 ? 13.605 9.716 -29.849 1.00 88.31 134 GLU A O 1
ATOM 1169 N N . GLY A 1 135 ? 12.699 8.492 -31.506 1.00 89.38 135 GLY A N 1
ATOM 1170 C CA . GLY A 1 135 ? 11.323 8.561 -31.017 1.00 89.38 135 GLY A CA 1
ATOM 1171 C C . GLY A 1 135 ? 11.156 7.836 -29.685 1.00 89.38 135 GLY A C 1
ATOM 1172 O O . GLY A 1 135 ? 10.660 8.427 -28.732 1.00 89.38 135 GLY A O 1
ATOM 1173 N N . LEU A 1 136 ? 11.647 6.598 -29.587 1.00 88.06 136 LEU A N 1
ATOM 1174 C CA . LEU A 1 136 ? 11.619 5.833 -28.339 1.00 88.06 136 LEU A CA 1
ATOM 1175 C C . LEU A 1 136 ? 12.356 6.566 -27.215 1.00 88.06 136 LEU A C 1
ATOM 1177 O O . LEU A 1 136 ? 11.819 6.702 -26.122 1.00 88.06 136 LEU A O 1
ATOM 1181 N N . LEU A 1 137 ? 13.543 7.107 -27.503 1.00 86.00 137 LEU A N 1
ATOM 1182 C CA . LEU A 1 137 ? 14.306 7.897 -26.539 1.00 86.00 137 LEU A CA 1
ATOM 1183 C C . LEU A 1 137 ? 13.561 9.165 -26.100 1.00 86.00 137 LEU A C 1
ATOM 1185 O O . LEU A 1 137 ? 13.613 9.526 -24.930 1.00 86.00 137 LEU A O 1
ATOM 1189 N N . PHE A 1 138 ? 12.895 9.855 -27.027 1.00 87.69 138 PHE A N 1
ATOM 1190 C CA . PHE A 1 138 ? 12.177 11.094 -26.732 1.00 87.69 138 PHE A CA 1
ATOM 1191 C C . PHE A 1 138 ? 10.950 10.863 -25.843 1.00 87.69 138 PHE A C 1
ATOM 1193 O O . PHE A 1 138 ? 10.723 11.644 -24.924 1.00 87.69 138 PHE A O 1
ATOM 1200 N N . TYR A 1 139 ? 10.170 9.814 -26.114 1.00 85.56 139 TYR A N 1
ATOM 1201 C CA . TYR A 1 139 ? 8.919 9.552 -25.397 1.00 85.56 139 TYR A CA 1
ATOM 1202 C C . TYR A 1 139 ? 9.097 8.713 -24.130 1.00 85.56 139 TYR A C 1
ATOM 1204 O O . TYR A 1 139 ? 8.377 8.934 -23.163 1.00 85.56 139 TYR A O 1
ATOM 1212 N N . TYR A 1 140 ? 10.046 7.775 -24.129 1.00 84.62 140 TYR A N 1
ATOM 1213 C CA . TYR A 1 140 ? 10.193 6.777 -23.065 1.00 84.62 140 TYR A CA 1
ATOM 1214 C C . TYR A 1 140 ? 11.571 6.813 -22.388 1.00 84.62 140 TYR A C 1
ATOM 1216 O O . TYR A 1 140 ? 11.796 6.098 -21.420 1.00 84.62 140 TYR A O 1
ATOM 1224 N N . GLY A 1 141 ? 12.507 7.637 -22.865 1.00 83.12 141 GLY A N 1
ATOM 1225 C CA . GLY A 1 141 ? 13.849 7.723 -22.294 1.00 83.12 141 GLY A CA 1
ATOM 1226 C C . GLY A 1 141 ? 14.785 6.595 -22.739 1.00 83.12 141 GLY A C 1
ATOM 1227 O O . GLY A 1 141 ? 14.472 5.770 -23.598 1.00 83.12 141 GLY A O 1
ATOM 1228 N N . SER A 1 142 ? 16.007 6.602 -22.198 1.00 78.38 142 SER A N 1
ATOM 1229 C CA . SER A 1 142 ? 17.066 5.656 -22.584 1.00 78.38 142 SER A CA 1
ATOM 1230 C C . SER A 1 142 ? 17.010 4.320 -21.845 1.00 78.38 142 SER A C 1
ATOM 1232 O O . SER A 1 142 ? 17.795 3.428 -22.167 1.00 78.38 142 SER A O 1
ATOM 1234 N N . GLY A 1 143 ? 16.130 4.195 -20.851 1.00 74.81 143 GLY A N 1
ATOM 1235 C CA . GLY A 1 143 ? 16.161 3.107 -19.886 1.00 74.81 143 GLY A CA 1
ATOM 1236 C C . GLY A 1 143 ? 17.438 3.094 -19.020 1.00 74.81 143 GLY A C 1
ATOM 1237 O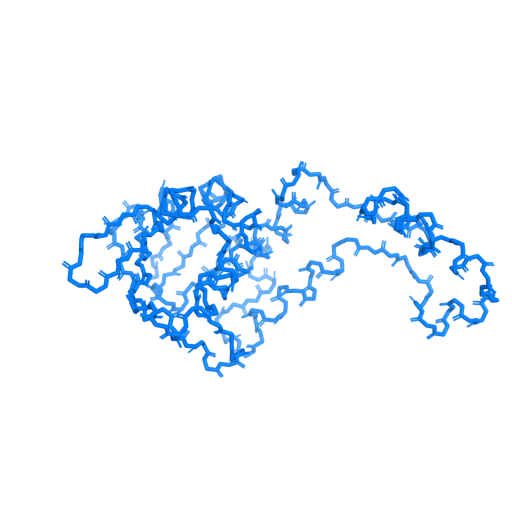 O . GLY A 1 143 ? 18.265 4.015 -19.111 1.00 74.81 143 GLY A O 1
ATOM 1238 N N . PRO A 1 144 ? 17.627 2.033 -18.213 1.00 76.31 144 PRO A N 1
ATOM 1239 C CA . PRO A 1 144 ? 16.752 0.859 -18.128 1.00 76.31 144 PRO A CA 1
ATOM 1240 C C . PRO A 1 144 ? 15.373 1.195 -17.546 1.00 76.31 144 PRO A C 1
ATOM 1242 O O . PRO A 1 144 ? 15.241 2.168 -16.820 1.00 76.31 144 PRO A O 1
ATOM 1245 N N . PHE A 1 145 ? 14.359 0.405 -17.895 1.00 83.75 145 PHE A N 1
ATOM 1246 C CA . PHE A 1 145 ?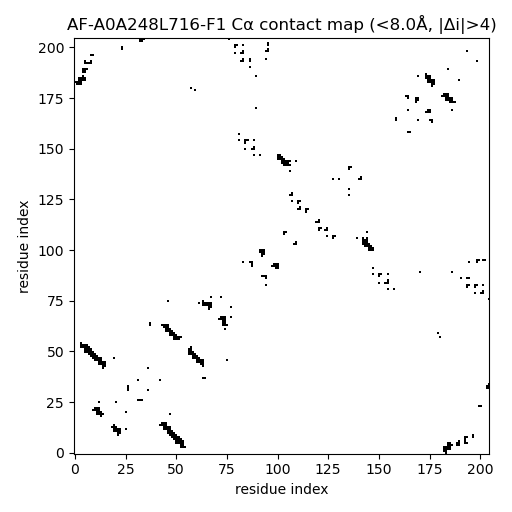 13.027 0.530 -17.299 1.00 83.75 145 PHE A CA 1
ATOM 1247 C C . PHE A 1 145 ? 13.011 -0.355 -16.058 1.00 83.75 145 PHE A C 1
ATOM 1249 O O . PHE A 1 145 ? 13.143 -1.572 -16.188 1.00 83.75 145 PHE A O 1
ATOM 1256 N N . ASP A 1 146 ? 12.950 0.247 -14.877 1.00 86.31 146 ASP A N 1
ATOM 1257 C CA . ASP A 1 146 ? 13.140 -0.435 -13.596 1.00 86.31 146 ASP A CA 1
ATOM 1258 C C . ASP A 1 146 ? 11.847 -0.385 -12.777 1.00 86.31 146 ASP A C 1
ATOM 1260 O O . ASP A 1 146 ? 11.367 0.692 -12.423 1.00 86.31 146 ASP A O 1
ATOM 1264 N N . ASP A 1 147 ? 11.293 -1.554 -12.446 1.00 88.69 147 ASP A N 1
ATOM 1265 C CA . ASP A 1 147 ? 10.114 -1.654 -11.575 1.00 88.69 147 ASP A CA 1
ATOM 1266 C C . ASP A 1 147 ? 10.363 -0.995 -10.201 1.00 88.69 147 ASP A C 1
ATOM 1268 O O . ASP A 1 147 ? 9.434 -0.512 -9.546 1.00 88.69 147 ASP A O 1
ATOM 1272 N N . PHE A 1 148 ? 11.624 -0.951 -9.751 1.00 89.31 148 PHE A N 1
ATOM 1273 C CA . PHE A 1 148 ? 11.994 -0.261 -8.524 1.00 89.31 148 PHE A CA 1
ATOM 1274 C C . PHE A 1 148 ? 11.945 1.262 -8.665 1.00 89.31 148 PHE A C 1
ATOM 1276 O O . PHE A 1 148 ? 11.594 1.910 -7.687 1.00 89.31 148 PHE A O 1
ATOM 1283 N N . GLU A 1 149 ? 12.255 1.838 -9.831 1.00 88.38 149 GLU A N 1
ATOM 1284 C CA . GLU A 1 149 ? 12.179 3.292 -10.052 1.00 88.38 149 GLU A CA 1
ATOM 1285 C C . GLU A 1 149 ? 10.731 3.776 -9.908 1.00 88.38 149 GLU A C 1
ATOM 1287 O O . GLU A 1 149 ? 10.466 4.671 -9.111 1.00 88.38 149 GLU A O 1
ATOM 1292 N N . GLU A 1 150 ? 9.777 3.080 -10.537 1.00 85.88 150 GLU A N 1
ATOM 1293 C CA . GLU A 1 150 ? 8.338 3.351 -10.378 1.00 85.88 150 GLU A CA 1
ATOM 1294 C C . GLU A 1 150 ? 7.901 3.230 -8.904 1.00 85.88 150 GLU A C 1
ATOM 1296 O O . GLU A 1 150 ? 7.159 4.060 -8.375 1.00 85.88 150 GLU A O 1
ATOM 1301 N N . SER A 1 151 ? 8.371 2.199 -8.194 1.00 91.31 151 SER A N 1
ATOM 1302 C CA . SER A 1 151 ? 8.074 2.040 -6.766 1.00 91.31 151 SER A CA 1
ATOM 1303 C C . SER A 1 151 ? 8.726 3.117 -5.890 1.00 91.31 151 SER A C 1
ATOM 1305 O O . SER A 1 151 ? 8.178 3.441 -4.835 1.00 91.31 151 SER A O 1
ATOM 1307 N N . ASP A 1 152 ? 9.895 3.627 -6.273 1.00 92.12 152 ASP A N 1
ATOM 1308 C CA . ASP A 1 152 ? 10.627 4.675 -5.561 1.00 92.12 152 ASP A CA 1
ATOM 1309 C C . ASP A 1 152 ? 9.939 6.035 -5.745 1.00 92.12 152 ASP A C 1
ATOM 1311 O O . ASP A 1 152 ? 9.774 6.755 -4.761 1.00 92.12 152 ASP A O 1
ATOM 1315 N N . GLU A 1 153 ? 9.451 6.337 -6.950 1.00 90.81 153 GLU A N 1
ATOM 1316 C CA . GLU A 1 153 ? 8.632 7.521 -7.250 1.00 90.81 153 GLU A CA 1
ATOM 1317 C C . GLU A 1 153 ? 7.280 7.489 -6.526 1.00 90.81 153 GLU A C 1
ATOM 1319 O O . GLU A 1 153 ? 6.838 8.490 -5.964 1.00 90.81 153 GLU A O 1
ATOM 1324 N N . ASN A 1 154 ? 6.624 6.327 -6.478 1.00 91.69 154 ASN A N 1
ATOM 1325 C CA . ASN A 1 154 ? 5.389 6.162 -5.712 1.00 91.69 154 ASN A CA 1
ATOM 1326 C C . ASN A 1 154 ? 5.616 6.414 -4.214 1.00 91.69 154 ASN A C 1
ATOM 1328 O O . ASN A 1 154 ? 4.814 7.084 -3.569 1.00 91.69 154 ASN A O 1
ATOM 1332 N N . LEU A 1 155 ? 6.727 5.931 -3.645 1.00 93.25 155 LEU A N 1
ATOM 1333 C CA . LEU A 1 155 ? 7.044 6.219 -2.247 1.00 93.25 155 LEU A CA 1
ATOM 1334 C C . LEU A 1 155 ? 7.306 7.717 -2.012 1.00 93.25 155 LEU A C 1
ATOM 1336 O O . LEU A 1 155 ? 6.925 8.224 -0.958 1.00 93.25 155 LEU A O 1
ATOM 1340 N N . ASP A 1 156 ? 7.897 8.435 -2.974 1.00 91.69 156 ASP A N 1
ATOM 1341 C CA . ASP A 1 156 ? 8.083 9.889 -2.856 1.00 91.69 156 ASP A CA 1
ATOM 1342 C C . ASP A 1 156 ? 6.759 10.634 -2.692 1.00 91.69 156 ASP A C 1
ATOM 1344 O O . ASP A 1 156 ? 6.725 11.594 -1.938 1.00 91.69 156 ASP A O 1
ATOM 1348 N N . GLN A 1 157 ? 5.660 10.168 -3.293 1.00 87.19 157 GLN A N 1
ATOM 1349 C CA . GLN A 1 157 ? 4.345 10.800 -3.118 1.00 87.19 157 GLN A CA 1
ATOM 1350 C C . GLN A 1 157 ? 3.823 10.721 -1.674 1.00 87.19 157 GLN A C 1
ATOM 1352 O O . GLN A 1 157 ? 3.077 11.594 -1.246 1.00 87.19 157 GLN A O 1
ATOM 1357 N N . ILE A 1 158 ? 4.201 9.691 -0.905 1.00 86.94 158 ILE A N 1
ATOM 1358 C CA . ILE A 1 158 ? 3.832 9.578 0.523 1.00 86.94 158 ILE A CA 1
ATOM 1359 C C . ILE A 1 158 ? 4.763 10.422 1.389 1.00 86.94 158 ILE A C 1
ATOM 1361 O O . ILE A 1 158 ? 4.357 10.917 2.436 1.00 86.94 158 ILE A O 1
ATOM 1365 N N . LEU A 1 159 ? 6.027 10.522 0.984 1.00 89.56 159 LEU A N 1
ATOM 1366 C CA . LEU A 1 159 ? 7.063 11.221 1.738 1.00 89.56 159 LEU A CA 1
ATOM 1367 C C . LEU A 1 159 ? 7.165 12.703 1.361 1.00 89.56 159 LEU A C 1
ATOM 1369 O O . LEU A 1 159 ? 7.936 13.438 1.981 1.00 89.56 159 LEU A O 1
ATOM 1373 N N . GLU A 1 160 ? 6.420 13.154 0.350 1.00 80.56 160 GLU A N 1
ATOM 1374 C CA . GLU A 1 160 ? 6.401 14.548 -0.066 1.00 80.56 160 GLU A CA 1
ATOM 1375 C C . GLU A 1 160 ? 5.917 15.404 1.110 1.00 80.56 160 GLU A C 1
ATOM 1377 O O . GLU A 1 160 ? 4.808 15.239 1.608 1.00 80.56 160 GLU A O 1
ATOM 1382 N N . TYR A 1 161 ? 6.779 16.312 1.575 1.00 77.38 161 TYR A N 1
ATOM 1383 C CA . TYR A 1 161 ? 6.556 17.162 2.755 1.00 77.38 161 TYR A CA 1
ATOM 1384 C C . TYR A 1 161 ? 6.541 16.438 4.113 1.00 77.38 161 TYR A C 1
ATOM 1386 O O . TYR A 1 161 ? 6.223 17.064 5.125 1.00 77.38 161 TYR A O 1
ATOM 1394 N N . ASP A 1 162 ? 6.949 15.169 4.173 1.00 83.62 162 ASP A N 1
ATOM 1395 C CA . ASP A 1 162 ? 7.117 14.460 5.440 1.00 83.62 162 ASP A CA 1
ATOM 1396 C C . ASP A 1 162 ? 8.431 14.880 6.124 1.00 83.62 162 ASP A C 1
ATOM 1398 O O . ASP A 1 162 ? 9.533 14.641 5.630 1.00 83.62 162 ASP A O 1
ATOM 1402 N N . GLU A 1 163 ? 8.321 15.543 7.278 1.00 86.25 163 GLU A N 1
ATOM 1403 C CA . GLU A 1 163 ? 9.483 15.992 8.057 1.00 86.25 163 GLU A CA 1
ATOM 1404 C C . GLU A 1 163 ? 10.089 14.885 8.939 1.00 86.25 163 GLU A C 1
ATOM 1406 O O . GLU A 1 163 ? 11.206 15.031 9.444 1.00 86.25 163 GLU A O 1
ATOM 1411 N N . MET A 1 164 ? 9.351 13.796 9.175 1.00 90.94 164 MET A N 1
ATOM 1412 C CA . MET A 1 164 ? 9.735 12.713 10.083 1.00 90.94 164 MET A CA 1
ATOM 1413 C C . MET A 1 164 ? 10.351 11.532 9.338 1.00 90.94 164 MET A C 1
ATOM 1415 O O . MET A 1 164 ? 11.298 10.915 9.837 1.00 90.94 164 MET A O 1
ATOM 1419 N N . ASN A 1 165 ? 9.813 11.204 8.167 1.00 93.88 165 ASN A N 1
ATOM 1420 C CA . ASN A 1 165 ? 10.229 10.056 7.382 1.00 93.88 165 ASN A CA 1
ATOM 1421 C C . ASN A 1 165 ? 11.228 10.423 6.289 1.00 93.88 165 ASN A C 1
ATOM 1423 O O . ASN A 1 165 ? 11.220 11.500 5.706 1.00 93.88 165 ASN A O 1
ATOM 1427 N N . SER A 1 166 ? 12.093 9.466 5.968 1.00 93.56 166 SER A N 1
ATOM 1428 C CA . SER A 1 166 ? 12.931 9.526 4.777 1.00 93.56 166 SER A CA 1
ATOM 1429 C C . SER A 1 166 ? 13.195 8.117 4.261 1.00 93.56 166 SER A C 1
ATOM 1431 O O . SER A 1 166 ? 13.252 7.157 5.039 1.00 93.56 166 SER A O 1
ATOM 1433 N N . LYS A 1 167 ? 13.439 7.987 2.952 1.00 94.38 167 LYS A N 1
ATOM 1434 C CA . LYS A 1 167 ? 13.874 6.721 2.337 1.00 94.38 167 LYS A CA 1
ATOM 1435 C C . LYS A 1 167 ? 15.127 6.156 3.016 1.00 94.38 167 LYS A C 1
ATOM 1437 O O . LYS A 1 167 ? 15.273 4.943 3.136 1.00 94.38 167 LYS A O 1
ATOM 1442 N N . GLU A 1 168 ? 16.038 7.015 3.473 1.00 92.94 168 GLU A N 1
ATOM 1443 C CA . GLU A 1 168 ? 17.242 6.604 4.203 1.00 92.94 168 GLU A CA 1
ATOM 1444 C C . GLU A 1 168 ? 16.884 5.980 5.558 1.00 92.94 168 GLU A C 1
ATOM 1446 O O . GLU A 1 168 ? 17.275 4.845 5.826 1.00 92.94 168 GLU A O 1
ATOM 1451 N N . THR A 1 169 ? 16.049 6.645 6.362 1.00 92.12 169 THR A N 1
ATOM 1452 C CA . THR A 1 169 ? 15.572 6.117 7.652 1.00 92.12 169 THR A CA 1
ATOM 1453 C C . THR A 1 169 ? 14.831 4.794 7.482 1.00 92.12 169 THR A C 1
ATOM 1455 O O . THR A 1 169 ? 15.116 3.832 8.199 1.00 92.12 169 THR A O 1
ATOM 1458 N N . MET A 1 170 ? 13.936 4.706 6.497 1.00 95.69 170 MET A N 1
ATOM 1459 C CA . MET A 1 170 ? 13.213 3.471 6.199 1.00 95.69 170 MET A CA 1
ATOM 1460 C C . MET A 1 170 ? 14.179 2.347 5.814 1.00 95.69 170 MET A C 1
ATOM 1462 O O . MET A 1 170 ? 14.069 1.245 6.344 1.00 95.69 170 MET A O 1
ATOM 1466 N N . ARG A 1 171 ? 15.169 2.612 4.952 1.00 94.25 171 ARG A N 1
ATOM 1467 C CA . ARG A 1 171 ? 16.142 1.606 4.497 1.00 94.25 171 ARG A CA 1
ATOM 1468 C C . ARG A 1 171 ? 17.073 1.130 5.608 1.00 94.25 171 ARG A C 1
ATOM 1470 O O . ARG A 1 171 ? 17.289 -0.070 5.747 1.00 94.25 171 ARG A O 1
ATOM 1477 N N . GLU A 1 172 ? 17.658 2.061 6.353 1.00 94.50 172 GLU A N 1
ATOM 1478 C CA . GLU A 1 172 ? 18.722 1.763 7.314 1.00 94.50 172 GLU A CA 1
ATOM 1479 C C . GLU A 1 172 ? 18.183 1.278 8.656 1.00 94.50 172 GLU A C 1
ATOM 1481 O O . GLU A 1 172 ? 18.779 0.402 9.283 1.00 94.50 172 GLU A O 1
ATOM 1486 N N . GLN A 1 173 ? 17.056 1.838 9.098 1.00 95.50 173 GLN A N 1
ATOM 1487 C CA . GLN A 1 173 ? 16.486 1.550 10.413 1.00 95.50 173 GLN A CA 1
ATOM 1488 C C . GLN A 1 173 ? 15.273 0.621 10.325 1.00 95.50 173 GLN A C 1
ATOM 1490 O O . GLN A 1 173 ? 14.892 0.025 11.330 1.00 95.50 173 GLN A O 1
ATOM 1495 N N . GLY A 1 174 ? 14.669 0.462 9.142 1.00 96.81 174 GLY A N 1
ATOM 1496 C CA . GLY A 1 174 ? 13.444 -0.323 8.986 1.00 96.81 174 GLY A CA 1
ATOM 1497 C C . GLY A 1 174 ? 12.248 0.313 9.692 1.00 96.81 174 GLY A C 1
ATOM 1498 O O . GLY A 1 174 ? 11.376 -0.415 10.161 1.00 96.81 174 GLY A O 1
ATOM 1499 N N . LEU A 1 175 ? 12.234 1.644 9.819 1.00 96.75 175 LEU A N 1
ATOM 1500 C CA . LEU A 1 175 ? 11.231 2.396 10.568 1.00 96.75 175 LEU A CA 1
ATOM 1501 C C . LEU A 1 175 ? 10.466 3.362 9.662 1.00 96.75 175 LEU A C 1
ATOM 1503 O O . LEU A 1 175 ? 11.065 4.015 8.811 1.00 96.75 175 LEU A O 1
ATOM 1507 N N . TYR A 1 176 ? 9.162 3.472 9.901 1.00 96.38 176 TYR A N 1
ATOM 1508 C CA . TYR A 1 176 ? 8.272 4.469 9.307 1.00 96.38 176 TYR A CA 1
ATOM 1509 C C . TYR A 1 176 ? 7.413 5.084 10.413 1.00 96.38 176 TYR A C 1
ATOM 1511 O O . TYR A 1 176 ? 6.805 4.351 11.189 1.00 96.38 176 TYR A O 1
ATOM 1519 N N . PHE A 1 177 ? 7.382 6.403 10.532 1.00 95.88 177 PHE A N 1
ATOM 1520 C CA . PHE A 1 177 ? 6.459 7.108 11.409 1.00 95.88 177 PHE A CA 1
ATOM 1521 C C . PHE A 1 177 ? 5.119 7.269 10.698 1.00 95.88 177 PHE A C 1
ATOM 1523 O O . PHE A 1 177 ? 5.037 7.962 9.692 1.00 95.88 177 PHE A O 1
ATOM 1530 N N . ASP A 1 178 ? 4.072 6.640 11.216 1.00 94.00 178 ASP A N 1
ATOM 1531 C CA . ASP A 1 178 ? 2.727 6.850 10.700 1.00 94.00 178 ASP A CA 1
ATOM 1532 C C . ASP A 1 178 ? 2.094 8.060 11.412 1.00 94.00 178 ASP A C 1
ATOM 1534 O O . ASP A 1 178 ? 1.924 8.009 12.639 1.00 94.00 178 ASP A O 1
ATOM 1538 N N . PRO A 1 179 ? 1.771 9.151 10.689 1.00 90.31 179 PRO A N 1
ATOM 1539 C CA . PRO A 1 179 ? 1.255 10.373 11.297 1.00 90.31 179 PRO A CA 1
ATOM 1540 C C . PRO A 1 179 ? -0.182 10.232 11.814 1.00 90.31 179 PRO A C 1
ATOM 1542 O O . PRO A 1 179 ? -0.544 10.941 12.747 1.00 90.31 179 PRO A O 1
ATOM 1545 N N . GLU A 1 180 ? -0.987 9.314 11.273 1.00 90.75 180 GLU A N 1
ATOM 1546 C CA . GLU A 1 180 ? -2.371 9.102 11.723 1.00 90.75 180 GLU A CA 1
ATOM 1547 C C . GLU A 1 180 ? -2.409 8.354 13.059 1.00 90.75 180 GLU A C 1
ATOM 1549 O O . GLU A 1 180 ? -3.204 8.658 13.946 1.00 90.75 180 GLU A O 1
ATOM 1554 N N . MET A 1 181 ? -1.520 7.372 13.219 1.00 92.44 181 MET A N 1
ATOM 1555 C CA . MET A 1 181 ? -1.358 6.634 14.471 1.00 92.44 181 MET A CA 1
ATOM 1556 C C . MET A 1 181 ? -0.485 7.374 15.494 1.00 92.44 181 MET A C 1
ATOM 1558 O O . MET A 1 181 ? -0.501 7.030 16.679 1.00 92.44 181 MET A O 1
ATOM 1562 N N . GLU A 1 182 ? 0.315 8.345 15.047 1.00 92.94 182 GLU A N 1
ATOM 1563 C CA . GLU A 1 182 ? 1.406 8.962 15.809 1.00 92.94 182 GLU A CA 1
ATOM 1564 C C . GLU A 1 182 ? 2.348 7.901 16.420 1.00 92.94 182 GLU A C 1
ATOM 1566 O O . GLU A 1 182 ? 2.668 7.911 17.620 1.00 92.94 182 GLU A O 1
ATOM 1571 N N . ARG A 1 183 ? 2.766 6.918 15.611 1.00 94.25 183 ARG A N 1
ATOM 1572 C CA . ARG A 1 183 ? 3.621 5.797 16.046 1.00 94.25 183 ARG A CA 1
ATOM 1573 C C . ARG A 1 183 ? 4.736 5.515 15.054 1.00 94.25 183 ARG A C 1
ATOM 1575 O O . ARG A 1 183 ? 4.550 5.577 13.846 1.00 94.25 183 ARG A O 1
ATOM 1582 N N . TRP A 1 184 ? 5.890 5.115 15.586 1.00 96.06 184 TRP A N 1
ATOM 1583 C CA . TRP A 1 184 ? 6.947 4.515 14.779 1.00 96.06 184 TRP A CA 1
ATOM 1584 C C . TRP A 1 184 ? 6.636 3.043 14.555 1.00 96.06 184 TRP A C 1
ATOM 1586 O O . TRP A 1 184 ? 6.531 2.284 15.513 1.00 96.06 184 TRP A O 1
ATOM 1596 N N . ILE A 1 185 ? 6.528 2.642 13.299 1.00 96.69 185 ILE A N 1
ATOM 1597 C CA . ILE A 1 185 ? 6.232 1.285 12.864 1.00 96.69 185 ILE A CA 1
ATOM 1598 C C . ILE A 1 185 ? 7.516 0.611 12.394 1.00 96.69 185 ILE A C 1
ATOM 1600 O O . ILE A 1 185 ? 8.237 1.127 11.539 1.00 96.69 185 ILE A O 1
ATOM 1604 N N . GLN A 1 186 ? 7.789 -0.575 12.931 1.00 97.25 186 GLN A N 1
ATOM 1605 C CA . GLN A 1 186 ? 8.856 -1.440 12.449 1.00 97.25 186 GLN A CA 1
ATOM 1606 C C . GLN A 1 186 ? 8.394 -2.166 11.181 1.00 97.25 186 GLN A C 1
ATOM 1608 O O . GLN A 1 186 ? 7.668 -3.164 11.248 1.00 97.25 186 GLN A O 1
ATOM 1613 N N . ILE A 1 187 ? 8.845 -1.675 10.023 1.00 97.06 187 ILE A N 1
ATOM 1614 C CA . ILE A 1 187 ? 8.411 -2.133 8.698 1.00 97.06 187 ILE A CA 1
ATOM 1615 C C . ILE A 1 187 ? 8.661 -3.639 8.529 1.00 97.06 187 ILE A C 1
ATOM 1617 O O . ILE A 1 187 ? 7.680 -4.350 8.316 1.00 97.06 187 ILE A O 1
ATOM 1621 N N . PRO A 1 188 ? 9.889 -4.185 8.712 1.00 97.25 188 PRO A N 1
ATOM 1622 C CA . PRO A 1 188 ? 10.158 -5.599 8.421 1.00 97.25 188 PRO A CA 1
ATOM 1623 C C . PRO A 1 188 ? 9.285 -6.569 9.210 1.00 97.25 188 PRO A C 1
ATOM 1625 O O . PRO A 1 188 ? 8.882 -7.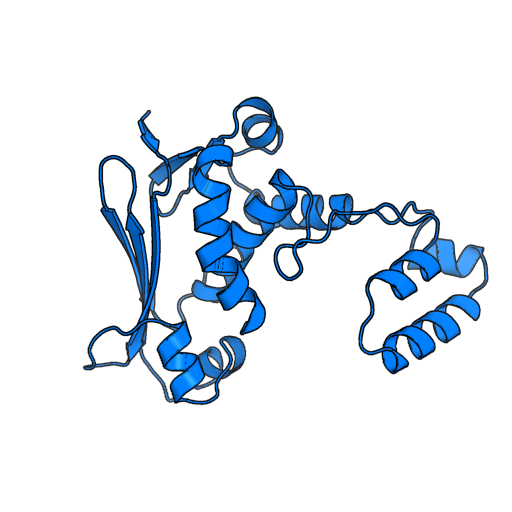603 8.693 1.00 97.25 188 PRO A O 1
ATOM 1628 N N . ALA A 1 189 ? 9.000 -6.233 10.470 1.00 97.38 189 ALA A N 1
ATOM 1629 C CA . ALA A 1 189 ? 8.204 -7.071 11.359 1.00 97.38 189 ALA A CA 1
ATOM 1630 C C . ALA A 1 189 ? 6.694 -6.959 11.092 1.00 97.38 189 ALA A C 1
ATOM 1632 O O . ALA A 1 189 ? 5.934 -7.794 11.573 1.00 97.38 189 ALA A O 1
ATOM 1633 N N . SER A 1 190 ? 6.272 -5.940 10.340 1.00 97.69 190 SER A N 1
ATOM 1634 C CA . SER A 1 190 ? 4.870 -5.658 10.019 1.00 97.69 190 SER A CA 1
ATOM 1635 C C . SER A 1 190 ? 4.489 -6.079 8.591 1.00 97.69 190 SER A C 1
ATOM 1637 O O . SER A 1 190 ? 3.301 -6.107 8.273 1.00 97.69 190 SER A O 1
ATOM 1639 N N . LEU A 1 191 ? 5.464 -6.421 7.731 1.00 97.25 191 LEU A N 1
ATOM 1640 C CA . LEU A 1 191 ? 5.240 -6.713 6.307 1.00 97.25 191 LEU A CA 1
ATOM 1641 C C . LEU A 1 191 ? 4.188 -7.798 6.069 1.00 97.25 191 LEU A C 1
ATOM 1643 O O . LEU A 1 191 ? 3.317 -7.586 5.234 1.00 97.25 191 LEU A O 1
ATOM 1647 N N . ASP A 1 192 ? 4.226 -8.911 6.804 1.00 97.44 192 ASP A N 1
ATOM 1648 C CA . ASP A 1 192 ? 3.275 -10.021 6.620 1.00 97.44 192 ASP A CA 1
ATOM 1649 C C . ASP A 1 192 ? 1.825 -9.580 6.876 1.00 97.44 192 ASP A C 1
ATOM 1651 O O . ASP A 1 192 ? 0.891 -9.982 6.178 1.00 97.44 192 ASP A O 1
ATOM 1655 N N . ILE A 1 193 ? 1.622 -8.734 7.889 1.00 98.12 193 ILE A N 1
ATOM 1656 C CA . ILE A 1 193 ? 0.297 -8.235 8.265 1.00 98.12 193 ILE A CA 1
ATOM 1657 C C . ILE A 1 193 ? -0.191 -7.183 7.272 1.00 98.12 193 ILE A C 1
ATOM 1659 O O . ILE A 1 193 ? -1.360 -7.211 6.873 1.00 98.12 193 ILE A O 1
ATOM 1663 N N . ILE A 1 194 ? 0.708 -6.296 6.839 1.00 97.94 194 ILE A N 1
ATOM 1664 C CA . ILE A 1 194 ? 0.438 -5.331 5.773 1.00 97.94 194 ILE A CA 1
ATOM 1665 C C . ILE A 1 194 ? 0.044 -6.083 4.498 1.00 97.94 194 ILE A C 1
ATOM 1667 O O . ILE A 1 194 ? -1.011 -5.816 3.934 1.00 97.94 194 ILE A O 1
ATOM 1671 N N . GLU A 1 195 ? 0.819 -7.084 4.087 1.00 97.75 195 GLU A N 1
ATOM 1672 C CA . GLU A 1 195 ? 0.547 -7.890 2.898 1.00 97.75 195 GLU A CA 1
ATOM 1673 C C . GLU A 1 195 ? -0.838 -8.535 2.953 1.00 97.75 195 GLU A C 1
ATOM 1675 O O . GLU A 1 195 ? -1.650 -8.369 2.041 1.00 97.75 195 GLU A O 1
ATOM 1680 N N . LYS A 1 196 ? -1.120 -9.245 4.051 1.00 97.31 196 LYS A N 1
ATOM 1681 C CA . LYS A 1 196 ? -2.367 -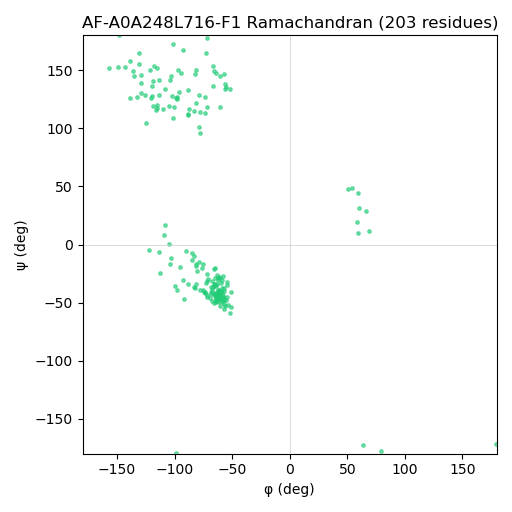9.985 4.257 1.00 97.31 196 LYS A CA 1
ATOM 1682 C C . LYS A 1 196 ? -3.601 -9.085 4.190 1.00 97.31 196 LYS A C 1
ATOM 1684 O O . LYS A 1 196 ? -4.666 -9.553 3.792 1.00 97.31 196 LYS A O 1
ATOM 1689 N N . THR A 1 197 ? -3.462 -7.824 4.587 1.00 97.56 197 THR A N 1
ATOM 1690 C CA . THR A 1 197 ? -4.572 -6.865 4.651 1.00 97.56 197 THR A CA 1
ATOM 1691 C C . THR A 1 197 ? -4.703 -6.070 3.358 1.00 97.56 197 THR A C 1
ATOM 1693 O O . THR A 1 197 ? -5.797 -5.944 2.816 1.00 97.56 197 THR A O 1
ATOM 1696 N N . ILE A 1 198 ? -3.593 -5.551 2.837 1.00 98.00 198 ILE A N 1
ATOM 1697 C CA . ILE A 1 198 ? -3.598 -4.603 1.723 1.00 98.00 198 ILE A CA 1
ATOM 1698 C C . ILE A 1 198 ? -3.722 -5.313 0.379 1.00 98.00 198 ILE A C 1
ATOM 1700 O O . ILE A 1 198 ? -4.460 -4.834 -0.472 1.00 98.00 198 ILE A O 1
ATOM 1704 N N . ARG A 1 199 ? -3.100 -6.488 0.190 1.00 97.19 199 ARG A N 1
ATOM 1705 C CA . ARG A 1 199 ? -3.200 -7.252 -1.068 1.00 97.19 199 ARG A CA 1
ATOM 1706 C C . ARG A 1 199 ? -4.653 -7.471 -1.52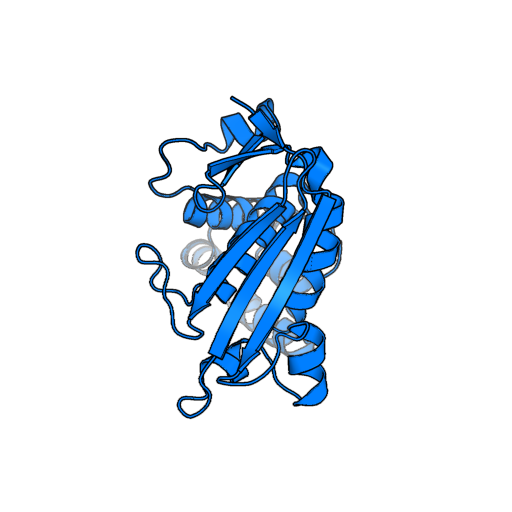4 1.00 97.19 199 ARG A C 1
ATOM 1708 O O . ARG A 1 199 ? -4.953 -7.141 -2.671 1.00 97.19 199 ARG A O 1
ATOM 1715 N N . PRO A 1 200 ? -5.572 -8.016 -0.697 1.00 96.62 200 PRO A N 1
ATOM 1716 C CA . PRO A 1 200 ? -6.949 -8.212 -1.141 1.00 96.62 200 PRO A CA 1
ATOM 1717 C C . PRO A 1 200 ? -7.675 -6.888 -1.405 1.00 96.62 200 PRO A C 1
ATOM 1719 O O . PRO A 1 200 ? -8.432 -6.823 -2.366 1.00 96.62 200 PRO A O 1
ATOM 1722 N N . LEU A 1 201 ? -7.405 -5.833 -0.625 1.00 96.62 201 LEU A N 1
ATOM 1723 C CA . LEU A 1 201 ? -7.984 -4.502 -0.842 1.00 96.62 201 LEU A CA 1
ATOM 1724 C C . LEU A 1 201 ? -7.518 -3.884 -2.166 1.00 96.62 201 LEU A C 1
ATOM 1726 O O . LEU A 1 201 ? -8.337 -3.371 -2.917 1.00 96.62 201 LEU A O 1
ATOM 1730 N N . SER A 1 202 ? -6.230 -3.995 -2.499 1.00 94.31 202 SER A N 1
ATOM 1731 C CA . SER A 1 202 ? -5.681 -3.515 -3.773 1.00 94.31 202 SER A CA 1
ATOM 1732 C C . SER A 1 202 ? -6.279 -4.232 -4.987 1.00 94.31 202 SER A C 1
ATOM 1734 O O . SER A 1 202 ? -6.403 -3.626 -6.046 1.00 94.31 202 SER A O 1
ATOM 1736 N N . ASN A 1 203 ? -6.676 -5.500 -4.848 1.00 92.69 203 ASN A N 1
ATOM 1737 C CA . ASN A 1 203 ? -7.276 -6.270 -5.943 1.00 92.69 203 ASN A CA 1
ATOM 1738 C C . ASN A 1 203 ? -8.738 -5.891 -6.231 1.00 92.69 203 ASN A C 1
ATOM 1740 O O . ASN A 1 203 ? -9.230 -6.174 -7.323 1.00 92.69 203 ASN A O 1
ATOM 1744 N N . VAL A 1 204 ? -9.424 -5.273 -5.267 1.00 92.19 204 VAL A N 1
ATOM 1745 C CA . VAL A 1 204 ? -10.813 -4.797 -5.405 1.00 92.19 204 VAL A CA 1
ATOM 1746 C C . VAL A 1 204 ? -10.906 -3.274 -5.454 1.00 92.19 204 VAL A C 1
ATOM 1748 O O . VAL A 1 204 ? -12.009 -2.734 -5.405 1.00 92.19 204 VAL A O 1
ATOM 1751 N N . MET A 1 205 ? -9.760 -2.591 -5.530 1.00 87.31 205 MET A N 1
ATOM 1752 C CA . MET A 1 205 ? -9.691 -1.140 -5.660 1.00 87.31 205 MET A CA 1
ATOM 1753 C C . MET A 1 205 ? -10.219 -0.671 -7.004 1.00 87.31 205 MET A C 1
ATOM 1755 O O . MET A 1 205 ? -9.933 -1.354 -8.015 1.00 87.31 205 MET A O 1
#

Mean predicted aligned error: 5.07 Å

Nearest PDB structures (foldseek):
  3dcb-assembly1_A  TM=3.478E-01  e=4.051E+00  Drosophila melanogaster
  3pxn-assembly1_A  TM=2.250E-01  e=1.993E+00  Drosophila melanogaster
  1gyw-assembly1_A  TM=2.969E-01  e=9.265E+00  Mus musculus

pLDDT: mean 92.31, std 5.15, range [70.19, 98.38]

Radius of gyration: 19.39 Å; Cα contacts (8 Å, |Δi|>4): 282; chains: 1; bounding box: 46×29×58 Å

Secondary structure (DSSP, 8-state):
--EE---EEEEEEEETTSPPEEHHHHHHHHT--HHHHHH-TT--EEEEEEEE-SS-EEEEEEETT-B-TTT--BHHHHHHHHHHHHHHHHHTEETTTTEEP-EESSHHHHHHHH--SHHHHHHHHHHHHTS-HHHHHHHH-S--EEHHHHHHHHHHHHHTT-SS--HHHHHHH-EEEETTTTEEEEHHHHHHHHHHHHHHHHHT-

Solvent-accessible surface area (backbone atoms only — not comparable to full-atom values): 11573 Å² total; per-residue (Å²): 137,68,78,35,36,50,70,39,65,45,56,27,34,23,47,72,99,56,73,72,42,51,38,67,60,53,27,62,78,66,77,48,39,50,62,58,56,72,65,40,87,90,65,60,36,32,40,35,40,37,38,35,40,79,88,52,71,49,78,49,77,41,52,61,83,35,57,39,83,90,79,69,38,43,43,72,56,48,55,47,51,51,56,45,33,55,48,24,51,74,70,46,28,42,69,85,75,71,41,67,56,55,75,21,81,38,73,59,53,41,38,66,73,69,46,74,57,70,66,60,23,53,53,51,44,54,54,59,69,69,49,50,74,68,51,42,38,73,79,70,46,82,56,70,48,38,52,57,56,59,34,50,56,53,39,43,70,71,43,62,89,43,89,85,52,47,74,63,49,33,70,78,69,32,41,42,66,42,80,91,77,71,38,34,33,36,45,79,75,17,44,70,41,49,47,70,48,38,34,63,52,64,74,41,84

Foldseek 3Di:
DDEKAFPAKFKWKFWPPGDTDGPLVVCVVVVAFLVRVLPPPVTWTKIWMWTDIPPDIDIDIGTSQDADPPVRDGVVVVVLLQLQLLLCLQVCARLQPRHHKDWAQAVLSVLVVPDDDPVVSVVVNVVCVPDDPVRRCVPPNRDRPTPNVVSVVSNCVVCVPPPPDDPCCCRPVCWDQDPSRRHIYNNVSHSVNSSVPSNVSVVRD

Sequence (205 aa):
MTIEVIKNIRVLFREEAKRPVPLLDYLELNDLRIDELLKEEDRNGEFIIEFELEQDTITLSYEMHEREETSQVEYIVYFICKWKWIWQWYSKRFLEHDIPFDVYPTIIDYAKARIRPLELMEETVQELEGYTKEGLLFYYGSGPFDDFEESDENLDQILEYDEMNSKETMREQGLYFDPEMERWIQIPASLDIIEKTIRPLSNVM